Protein AF-A0A9E3UYF8-F1 (afdb_monomer_lite)

Radius of gyration: 23.41 Å; chains: 1; bounding box: 59×54×59 Å

Sequence (350 aa):
MGFTFDDTAKDGVANPLSLMHELIARDPRNAERIFPYIGGEEVNDSPTHAHHRYVINFGEMTEEEARRWPDLMRIVEEKVRPERAKLGGNRDAEIRKERWWLWGRYTPALFDAICGLDRVLVTPQTSNVQGFAFVPSGQVYAHTLLVFPLRSWHAFCCLQSRFHQVWAAFLGPTMKDDLRYTPSDCFETFPFPKGFETNPVLEAAGQAYYDFRAALMIRNNEGLTKTYNRFHDPDERSADILRLRELHAAMDRAVLDAYGWTDLKPTCAFLLDYEEEDDEAESEGGRRRKKPWRYRWPDDFRDEVLARLLELNRQRAKEERLTGAAAGGRPKKSRKSAKAVEDAGQQGLF

pLDDT: mean 87.96, std 18.35, range [22.8, 98.88]

Foldseek 3Di:
DLFKAAPPDPPPLHHHVVLVVVLCVVPVCQVVQKFFEAEQCLQFWFLQSDGRMIGGAPQPDDPVRVCVSVSSVVSLVVRQQVVLVPDDDDPLSVVCNVVRSHDSDHDVVLLVLQPPPQWWWKHFQWDQFQDIDIDGSRGHYDPRIDTDSDDALLVQLQCNAVLLVLQQVVFADDDVLIGRGDCVRRPVLFLAQPPSVPDVQSRVLSCVLRVLSSVVCVVVSGGNNVLQVLLQDPPRDDPSSVVNVVSSLSSNVSRCVSNVVPVQDFDWDWDASDDDPCQPPCPPPNDRDDGRTGRHGDPVSSVVSVVVRVVSSVVVVVVCVVVVVVVPDDDDDDDPDDDDDDDDDDDDDD

Structure (mmCIF, N/CA/C/O backbone):
data_AF-A0A9E3UYF8-F1
#
_entry.id   AF-A0A9E3UYF8-F1
#
loop_
_atom_site.group_PDB
_atom_site.id
_atom_site.type_symbol
_atom_site.label_atom_id
_atom_site.label_alt_id
_atom_site.label_comp_id
_atom_site.label_asym_id
_atom_site.label_entity_id
_atom_site.label_seq_id
_atom_site.pdbx_PDB_ins_code
_atom_site.Cartn_x
_atom_site.Cartn_y
_atom_site.Cartn_z
_atom_site.occupancy
_atom_site.B_iso_or_equiv
_atom_site.auth_seq_id
_atom_site.auth_comp_id
_atom_site.auth_asym_id
_atom_site.auth_atom_id
_atom_site.pdbx_PDB_model_num
ATOM 1 N N . MET A 1 1 ? 6.341 6.433 -19.714 1.00 66.25 1 MET A N 1
ATOM 2 C CA . MET A 1 1 ? 7.776 6.703 -20.027 1.00 66.25 1 MET A CA 1
ATOM 3 C C . MET A 1 1 ? 8.263 5.628 -20.985 1.00 66.25 1 MET A C 1
ATOM 5 O O . MET A 1 1 ? 7.758 4.525 -20.895 1.00 66.25 1 MET A O 1
ATOM 9 N N . GLY A 1 2 ? 9.260 5.886 -21.839 1.00 80.56 2 GLY A N 1
ATOM 10 C CA . GLY A 1 2 ? 9.725 4.909 -22.844 1.00 80.56 2 GLY A CA 1
ATOM 11 C C . GLY A 1 2 ? 10.158 3.523 -22.324 1.00 80.56 2 GLY A C 1
ATOM 12 O O . GLY A 1 2 ? 10.271 2.596 -23.115 1.00 80.56 2 GLY A O 1
ATOM 13 N N . PHE A 1 3 ? 10.351 3.364 -21.009 1.00 91.94 3 PHE A N 1
ATOM 14 C CA . PHE A 1 3 ? 10.624 2.086 -20.338 1.00 91.94 3 PHE A CA 1
ATOM 15 C C . PHE A 1 3 ? 9.418 1.142 -20.216 1.00 91.94 3 PHE A C 1
ATOM 17 O O . PHE A 1 3 ? 9.618 -0.021 -19.877 1.00 91.94 3 PHE A O 1
ATOM 24 N N . THR A 1 4 ? 8.185 1.626 -20.384 1.00 95.31 4 THR A N 1
ATOM 25 C CA . THR A 1 4 ? 6.972 0.878 -20.013 1.00 95.31 4 THR A CA 1
ATOM 26 C C . THR A 1 4 ? 6.373 0.122 -21.197 1.00 95.31 4 THR A C 1
ATOM 28 O O . THR A 1 4 ? 6.365 0.638 -22.318 1.00 95.31 4 THR A O 1
ATOM 31 N N . PHE A 1 5 ? 5.823 -1.062 -20.928 1.00 97.12 5 PHE A N 1
ATOM 32 C CA . PHE A 1 5 ? 4.893 -1.780 -21.795 1.00 97.12 5 PHE A CA 1
ATOM 33 C C . PHE A 1 5 ? 3.501 -1.765 -21.153 1.00 97.12 5 PHE A C 1
ATOM 35 O O . PHE A 1 5 ? 3.356 -2.211 -20.012 1.00 97.12 5 PHE A O 1
ATOM 42 N N . ASP A 1 6 ? 2.515 -1.201 -21.846 1.00 95.38 6 ASP A N 1
ATOM 43 C CA . ASP A 1 6 ? 1.169 -0.945 -21.328 1.00 95.38 6 ASP A CA 1
ATOM 44 C C . ASP A 1 6 ? 0.190 -0.666 -22.483 1.00 95.38 6 ASP A C 1
ATOM 46 O O . ASP A 1 6 ? 0.357 0.314 -23.210 1.00 95.38 6 ASP A O 1
ATOM 50 N N . ASP A 1 7 ? -0.840 -1.503 -22.630 1.00 94.31 7 ASP A N 1
ATOM 51 C CA . ASP A 1 7 ? -1.890 -1.339 -23.650 1.00 94.31 7 ASP A CA 1
ATOM 52 C C . ASP A 1 7 ? -3.003 -0.361 -23.221 1.00 94.31 7 ASP A C 1
ATOM 54 O O . ASP A 1 7 ? -3.856 0.013 -24.027 1.00 94.31 7 ASP A O 1
ATOM 58 N N . THR A 1 8 ? -3.019 0.064 -21.955 1.00 90.06 8 THR A N 1
ATOM 59 C CA . THR A 1 8 ? -4.021 0.993 -21.406 1.00 90.06 8 THR A CA 1
ATOM 60 C C . THR A 1 8 ? -3.583 2.457 -21.492 1.00 90.06 8 THR A C 1
ATOM 62 O O . THR A 1 8 ? -4.413 3.370 -21.395 1.00 90.06 8 THR A O 1
ATOM 65 N N . ALA A 1 9 ? -2.287 2.696 -21.717 1.00 86.94 9 ALA A N 1
ATOM 66 C CA . ALA A 1 9 ? -1.705 4.025 -21.808 1.00 86.94 9 ALA A CA 1
ATOM 67 C C . ALA A 1 9 ? -2.243 4.799 -23.024 1.00 86.94 9 ALA A C 1
ATOM 69 O O . ALA A 1 9 ? -2.123 4.377 -24.173 1.00 86.94 9 ALA A O 1
ATOM 70 N N . LYS A 1 10 ? -2.803 5.988 -22.774 1.00 83.00 10 LYS A N 1
ATOM 71 C CA . LYS A 1 10 ? -3.419 6.844 -23.809 1.00 83.00 10 LYS A CA 1
ATOM 72 C C . LYS A 1 10 ? -2.482 7.911 -24.376 1.00 83.00 10 LYS A C 1
ATOM 74 O O . LYS A 1 10 ? -2.841 8.589 -25.332 1.00 83.00 10 LYS A O 1
ATOM 79 N N . ASP A 1 11 ? -1.308 8.086 -23.776 1.00 81.75 11 ASP A N 1
ATOM 80 C CA . ASP A 1 11 ? -0.342 9.132 -24.131 1.00 81.75 11 ASP A CA 1
ATOM 81 C C . ASP A 1 11 ? 0.548 8.765 -25.334 1.00 81.75 11 ASP A C 1
ATOM 83 O O . ASP A 1 11 ? 1.298 9.607 -25.823 1.00 81.75 11 ASP A O 1
ATOM 87 N N . GLY A 1 12 ? 0.479 7.515 -25.812 1.00 79.00 12 GLY A N 1
ATOM 88 C CA . GLY A 1 12 ? 1.308 7.001 -26.906 1.00 79.00 12 GLY A CA 1
ATOM 89 C C . GLY A 1 12 ? 2.794 6.848 -26.553 1.00 79.00 12 GLY A C 1
ATOM 90 O O . GLY A 1 12 ? 3.607 6.554 -27.429 1.00 79.00 12 GLY A O 1
ATOM 91 N N . VAL A 1 13 ? 3.173 7.044 -25.286 1.00 86.31 13 VAL A N 1
ATOM 92 C CA . VAL A 1 13 ? 4.568 6.965 -24.832 1.00 86.31 13 VAL A CA 1
ATOM 93 C C . VAL A 1 13 ? 4.953 5.520 -24.522 1.00 86.31 13 VAL A C 1
ATOM 95 O O . VAL A 1 13 ? 6.080 5.099 -24.815 1.00 86.31 13 VAL A O 1
ATOM 98 N N . ALA A 1 14 ? 4.037 4.758 -23.920 1.00 92.44 14 ALA A N 1
ATOM 99 C CA . ALA A 1 14 ? 4.261 3.351 -23.613 1.00 92.44 14 ALA A CA 1
ATOM 100 C C . ALA A 1 14 ? 4.371 2.496 -24.886 1.00 92.44 14 ALA A C 1
ATOM 102 O O . ALA A 1 14 ? 3.864 2.828 -25.956 1.00 92.44 14 ALA A O 1
ATOM 103 N N . ASN A 1 15 ? 5.090 1.387 -24.772 1.00 95.44 15 ASN A N 1
ATOM 104 C CA . ASN A 1 15 ? 5.124 0.344 -25.787 1.00 95.44 15 ASN A CA 1
ATOM 105 C C . ASN A 1 15 ? 3.917 -0.591 -25.596 1.00 95.44 15 ASN A C 1
ATOM 107 O O . ASN A 1 15 ? 3.504 -0.788 -24.457 1.00 95.44 15 ASN A O 1
ATOM 111 N N . PRO A 1 16 ? 3.367 -1.211 -26.649 1.00 95.88 16 PRO A N 1
ATOM 112 C CA . PRO A 1 16 ? 2.305 -2.197 -26.471 1.00 95.88 16 PRO A CA 1
ATOM 113 C C . PRO A 1 16 ? 2.850 -3.506 -25.875 1.00 95.88 16 PRO A C 1
ATOM 115 O O . PRO A 1 16 ? 4.017 -3.859 -26.088 1.00 95.88 16 PRO A O 1
ATOM 118 N N . LEU A 1 17 ? 2.006 -4.271 -25.179 1.00 97.25 17 LEU A N 1
ATOM 119 C CA . LEU A 1 17 ? 2.368 -5.591 -24.637 1.00 97.25 17 LEU A CA 1
ATOM 120 C C . LEU A 1 17 ? 2.689 -6.598 -25.751 1.00 97.25 17 LEU A C 1
ATOM 122 O O . LEU A 1 17 ? 3.503 -7.501 -25.563 1.00 97.25 17 LEU A O 1
ATOM 126 N N . SER A 1 18 ? 2.107 -6.428 -26.940 1.00 97.44 18 SER A N 1
ATOM 127 C CA . SER A 1 18 ? 2.438 -7.244 -28.114 1.00 97.44 18 SER A CA 1
ATOM 128 C C . SER A 1 18 ? 3.914 -7.131 -28.508 1.00 97.44 18 SER A C 1
ATOM 130 O O . SER A 1 18 ? 4.545 -8.151 -28.785 1.00 97.44 18 SER A O 1
ATOM 132 N N . LEU A 1 19 ? 4.492 -5.924 -28.446 1.00 97.38 19 LEU A N 1
ATOM 133 C CA . LEU A 1 19 ? 5.920 -5.717 -28.688 1.00 97.38 19 LEU A CA 1
ATOM 134 C C . LEU A 1 19 ? 6.754 -6.423 -27.616 1.00 97.38 19 LEU A C 1
ATOM 136 O O . LEU A 1 19 ? 7.718 -7.099 -27.949 1.00 97.38 19 LEU A O 1
ATOM 140 N N . MET A 1 20 ? 6.369 -6.329 -26.341 1.00 98.06 20 MET A N 1
ATOM 141 C CA . MET A 1 20 ? 7.052 -7.045 -25.256 1.00 98.06 20 MET A CA 1
ATOM 142 C C . MET A 1 20 ? 7.147 -8.552 -25.540 1.00 98.06 20 MET A C 1
ATOM 144 O O . MET A 1 20 ? 8.230 -9.132 -25.452 1.00 98.06 20 MET A O 1
ATOM 148 N N . HIS A 1 21 ? 6.027 -9.176 -25.915 1.00 98.19 21 HIS A N 1
ATOM 149 C CA . HIS A 1 21 ? 5.985 -10.601 -26.242 1.00 98.19 21 HIS A CA 1
ATOM 150 C C . HIS A 1 21 ? 6.846 -10.943 -27.462 1.00 98.19 21 HIS A C 1
ATOM 152 O O . HIS A 1 21 ? 7.552 -11.949 -27.434 1.00 98.19 21 HIS A O 1
ATOM 158 N N . GLU A 1 22 ? 6.843 -10.105 -28.502 1.00 98.31 22 GLU A N 1
ATOM 159 C CA . GLU A 1 22 ? 7.704 -10.288 -29.675 1.00 98.31 22 GLU A CA 1
ATOM 160 C C . GLU A 1 22 ? 9.193 -10.266 -29.295 1.00 98.31 22 GLU A C 1
ATOM 162 O O . GLU A 1 22 ? 9.958 -11.129 -29.726 1.00 98.31 22 GLU A O 1
ATOM 167 N N . LEU A 1 23 ? 9.608 -9.312 -28.456 1.00 98.06 23 LEU A N 1
ATOM 168 C CA . LEU A 1 23 ? 10.999 -9.196 -28.012 1.00 98.06 23 LEU A CA 1
ATOM 169 C C . LEU A 1 23 ? 11.437 -10.404 -27.184 1.00 98.06 23 LEU A C 1
ATOM 171 O O . LEU A 1 23 ? 12.552 -10.890 -27.365 1.00 98.06 23 LEU A O 1
ATOM 175 N N . ILE A 1 24 ? 10.576 -10.903 -26.294 1.00 98.31 24 ILE A N 1
ATOM 176 C CA . ILE A 1 24 ? 10.863 -12.102 -25.492 1.00 98.31 24 ILE A CA 1
ATOM 177 C C . ILE A 1 24 ? 10.910 -13.351 -26.380 1.00 98.31 24 ILE A C 1
ATOM 179 O O . ILE A 1 24 ? 11.779 -14.198 -26.198 1.00 98.31 24 ILE A O 1
ATOM 183 N N . ALA A 1 25 ? 10.014 -13.468 -27.363 1.00 98.19 25 ALA A N 1
ATOM 184 C CA . ALA A 1 25 ? 10.028 -14.583 -28.306 1.00 98.19 25 ALA A CA 1
ATOM 185 C C . ALA A 1 25 ? 11.288 -14.579 -29.189 1.00 98.19 25 ALA A C 1
ATOM 187 O O . ALA A 1 25 ? 11.813 -15.642 -29.519 1.00 98.19 25 ALA A O 1
ATOM 188 N N . ARG A 1 26 ? 11.780 -13.391 -29.559 1.00 97.50 26 ARG A N 1
ATOM 189 C CA . ARG A 1 26 ? 12.996 -13.213 -30.361 1.00 97.50 26 ARG A CA 1
ATOM 190 C C . ARG A 1 26 ? 14.271 -13.527 -29.576 1.00 97.50 26 ARG A C 1
ATOM 192 O O . ARG A 1 26 ? 15.132 -14.235 -30.087 1.00 97.50 26 ARG A O 1
ATOM 199 N N . ASP A 1 27 ? 14.394 -12.999 -28.361 1.00 97.75 27 ASP A N 1
ATOM 200 C CA . ASP A 1 27 ? 15.489 -13.304 -27.436 1.00 97.75 27 ASP A CA 1
ATOM 201 C C . ASP A 1 27 ? 14.920 -13.504 -26.022 1.00 97.75 27 ASP A C 1
ATOM 203 O O . ASP A 1 27 ? 14.611 -12.521 -25.336 1.00 97.75 27 ASP A O 1
ATOM 207 N N . PRO A 1 28 ? 14.810 -14.762 -25.551 1.00 97.81 28 PRO A N 1
ATOM 208 C CA . PRO A 1 28 ? 14.274 -15.070 -24.227 1.00 97.81 28 PRO A CA 1
ATOM 209 C C . PRO A 1 28 ? 14.998 -14.366 -23.075 1.00 97.81 28 PRO A C 1
ATOM 211 O O . PRO A 1 28 ? 14.386 -14.129 -22.033 1.00 97.81 28 PRO A O 1
ATOM 214 N N . ARG A 1 29 ? 16.265 -13.958 -23.250 1.00 97.62 29 ARG A N 1
ATOM 215 C CA . ARG A 1 29 ? 17.013 -13.205 -22.228 1.00 97.62 29 ARG A CA 1
ATOM 216 C C . ARG A 1 29 ? 16.407 -11.835 -21.954 1.00 97.62 29 ARG A C 1
ATOM 218 O O . ARG A 1 29 ? 16.647 -11.280 -20.885 1.00 97.62 29 ARG A O 1
ATOM 225 N N . ASN A 1 30 ? 15.606 -11.278 -22.867 1.00 98.06 30 ASN A N 1
ATOM 226 C CA . ASN A 1 30 ? 14.881 -10.029 -22.625 1.00 98.06 30 ASN A CA 1
ATOM 227 C C . ASN A 1 30 ? 13.961 -10.132 -21.398 1.00 98.06 30 ASN A C 1
ATOM 229 O O . ASN A 1 30 ? 13.816 -9.150 -20.670 1.00 98.06 30 ASN A O 1
ATOM 233 N N . ALA A 1 31 ? 13.418 -11.320 -21.103 1.00 97.69 31 ALA A N 1
ATOM 234 C CA . ALA A 1 31 ? 12.610 -11.548 -19.906 1.00 97.69 31 ALA A CA 1
ATOM 235 C C . ALA A 1 31 ? 13.395 -11.334 -18.596 1.00 97.69 31 ALA A C 1
ATOM 237 O O . ALA A 1 31 ? 12.800 -10.979 -17.587 1.00 97.69 31 ALA A O 1
ATOM 238 N N . GLU A 1 32 ? 14.729 -11.457 -18.601 1.00 97.31 32 GLU A N 1
ATOM 239 C CA . GLU A 1 32 ? 15.570 -11.175 -17.423 1.00 97.31 32 GLU A CA 1
ATOM 240 C C . GLU A 1 32 ? 15.613 -9.682 -17.054 1.00 97.31 32 GLU A C 1
ATOM 242 O O . GLU A 1 32 ? 16.081 -9.321 -15.971 1.00 97.31 32 GLU A O 1
ATOM 247 N N . ARG A 1 33 ? 15.183 -8.800 -17.969 1.00 97.19 33 ARG A N 1
ATOM 248 C CA . ARG A 1 33 ? 15.187 -7.337 -17.798 1.00 97.19 33 ARG A CA 1
ATOM 249 C C . ARG A 1 33 ? 13.815 -6.700 -17.971 1.00 97.19 33 ARG A C 1
ATOM 251 O O . ARG A 1 33 ? 13.713 -5.476 -17.908 1.00 97.19 33 ARG A O 1
ATOM 258 N N . ILE A 1 34 ? 12.777 -7.508 -18.164 1.00 97.75 34 ILE A N 1
ATOM 259 C CA . ILE A 1 34 ? 11.388 -7.065 -18.218 1.00 97.75 34 ILE A CA 1
ATOM 260 C C . ILE A 1 34 ? 10.701 -7.544 -16.946 1.00 97.75 34 ILE A C 1
ATOM 262 O O . ILE A 1 34 ? 10.556 -8.741 -16.720 1.00 97.75 34 ILE A O 1
ATOM 266 N N . PHE A 1 35 ? 10.260 -6.599 -16.125 1.00 96.38 35 PHE A N 1
ATOM 267 C CA . PHE A 1 35 ? 9.644 -6.893 -14.836 1.00 96.38 35 PHE A CA 1
ATOM 268 C C . PHE A 1 35 ? 8.197 -6.416 -14.809 1.00 96.38 35 PHE A C 1
ATOM 270 O O . PHE A 1 35 ? 7.896 -5.376 -15.405 1.00 96.38 35 PHE A O 1
ATOM 277 N N . PRO A 1 36 ? 7.307 -7.116 -14.086 1.00 96.94 36 PRO A N 1
ATOM 278 C CA . PRO A 1 36 ? 6.013 -6.565 -13.721 1.00 96.94 36 PRO A CA 1
ATOM 279 C C . PRO A 1 36 ? 6.145 -5.193 -13.063 1.00 96.94 36 PRO A C 1
ATOM 281 O O . PRO A 1 36 ? 7.040 -4.974 -12.241 1.00 96.94 36 PRO A O 1
ATOM 284 N N . TYR A 1 37 ? 5.244 -4.281 -13.414 1.00 95.94 37 TYR A N 1
ATOM 285 C CA . TYR A 1 37 ? 5.194 -2.932 -12.871 1.00 95.94 37 TYR A CA 1
ATOM 286 C C . TYR A 1 37 ? 3.821 -2.646 -12.283 1.00 95.94 37 TYR A C 1
ATOM 288 O O . TYR A 1 37 ? 2.809 -2.774 -12.970 1.00 95.94 37 TYR A O 1
ATOM 296 N N . ILE A 1 38 ? 3.797 -2.237 -11.018 1.00 96.00 38 ILE A N 1
ATOM 297 C CA . ILE A 1 38 ? 2.559 -2.030 -10.269 1.00 96.00 38 ILE A CA 1
ATOM 298 C C . ILE A 1 38 ? 2.538 -0.651 -9.613 1.00 96.00 38 ILE A C 1
ATOM 300 O O . ILE A 1 38 ? 3.524 -0.203 -9.020 1.00 96.00 38 ILE A O 1
ATOM 304 N N . GLY A 1 39 ? 1.406 0.041 -9.728 1.00 94.88 39 GLY A N 1
ATOM 305 C CA . GLY A 1 39 ? 1.152 1.325 -9.092 1.00 94.88 39 GLY A CA 1
ATOM 306 C C . GLY A 1 39 ? -0.087 1.304 -8.204 1.00 94.88 39 GLY A C 1
ATOM 307 O O . GLY A 1 39 ? -0.689 0.264 -7.945 1.00 94.88 39 GLY A O 1
ATOM 308 N N . GLY A 1 40 ? -0.458 2.485 -7.706 1.00 93.62 40 GLY A N 1
ATOM 309 C CA . GLY A 1 40 ? -1.634 2.630 -6.846 1.00 93.62 40 GLY A CA 1
ATOM 310 C C . GLY A 1 40 ? -2.956 2.320 -7.552 1.00 93.62 40 GLY A C 1
ATOM 311 O O . GLY A 1 40 ? -3.874 1.831 -6.907 1.00 93.62 40 GLY A O 1
ATOM 312 N N . GLU A 1 41 ? -3.033 2.555 -8.864 1.00 91.62 41 GLU A N 1
ATOM 313 C CA . GLU A 1 41 ? -4.215 2.267 -9.687 1.00 91.62 41 GLU A CA 1
ATOM 314 C C . GLU A 1 41 ? -4.565 0.776 -9.656 1.00 91.62 41 GLU A C 1
ATOM 316 O O . GLU A 1 41 ? -5.669 0.412 -9.263 1.00 91.62 41 GLU A O 1
ATOM 321 N N . GLU A 1 42 ? -3.607 -0.109 -9.947 1.00 94.06 42 GLU A N 1
ATOM 322 C CA . GLU A 1 42 ? -3.853 -1.553 -9.901 1.00 94.06 42 GLU A CA 1
ATOM 323 C C . GLU A 1 42 ? -4.212 -2.034 -8.499 1.00 94.06 42 GLU A C 1
ATOM 325 O O . GLU A 1 42 ? -5.118 -2.851 -8.340 1.00 94.06 42 GLU A O 1
ATOM 330 N N . VAL A 1 43 ? -3.538 -1.512 -7.470 1.00 95.62 43 VAL A N 1
ATOM 331 C CA . VAL A 1 43 ? -3.840 -1.865 -6.077 1.00 95.62 43 VAL A CA 1
ATOM 332 C C . VAL A 1 43 ? -5.271 -1.474 -5.706 1.00 95.62 43 VAL A C 1
ATOM 334 O O . VAL A 1 43 ? -5.950 -2.242 -5.024 1.00 95.62 43 VAL A O 1
ATOM 337 N N . ASN A 1 44 ? -5.748 -0.324 -6.177 1.00 94.75 44 ASN A N 1
ATOM 338 C CA . ASN A 1 44 ? -7.056 0.211 -5.822 1.00 94.75 44 ASN A CA 1
ATOM 339 C C . ASN A 1 44 ? -8.212 -0.354 -6.650 1.00 94.75 44 ASN A C 1
ATOM 341 O O . ASN A 1 44 ? -9.306 -0.518 -6.106 1.00 94.75 44 ASN A O 1
ATOM 345 N N . ASP A 1 45 ? -7.984 -0.663 -7.926 1.00 93.44 45 ASP A N 1
ATOM 346 C CA . ASP A 1 45 ? -9.059 -0.992 -8.865 1.00 93.44 45 ASP A CA 1
ATOM 347 C C . ASP A 1 45 ? -9.136 -2.482 -9.210 1.00 93.44 45 ASP A C 1
ATOM 349 O O . ASP A 1 45 ? -10.232 -2.985 -9.476 1.00 93.44 45 ASP A O 1
ATOM 353 N N . SER A 1 46 ? -8.017 -3.214 -9.154 1.00 95.50 46 SER A N 1
ATOM 354 C CA . SER A 1 46 ? -8.013 -4.652 -9.427 1.00 95.50 46 SER A CA 1
ATOM 355 C C . SER A 1 46 ? -8.505 -5.454 -8.213 1.00 95.50 46 SER A C 1
ATOM 357 O O . SER A 1 46 ? -7.944 -5.310 -7.123 1.00 95.50 46 SER A O 1
ATOM 359 N N . PRO A 1 47 ? -9.448 -6.401 -8.388 1.00 96.94 47 PRO A N 1
ATOM 360 C CA . PRO A 1 47 ? -9.899 -7.299 -7.317 1.00 96.94 47 PRO A CA 1
ATOM 361 C C . PRO A 1 47 ? -8.793 -8.175 -6.719 1.00 96.94 47 PRO A C 1
ATOM 363 O O . PRO A 1 47 ? -8.898 -8.644 -5.591 1.00 96.94 47 PRO A O 1
ATOM 366 N N . THR A 1 48 ? -7.737 -8.419 -7.493 1.00 96.81 48 THR A N 1
ATOM 367 C CA . THR A 1 48 ? -6.577 -9.242 -7.118 1.00 96.81 48 THR A CA 1
ATOM 368 C C . THR A 1 48 ? -5.290 -8.433 -6.969 1.00 96.81 48 THR A C 1
ATOM 370 O O . THR A 1 48 ? -4.227 -9.021 -6.794 1.00 96.81 48 THR A O 1
ATOM 373 N N . HIS A 1 49 ? -5.358 -7.101 -7.095 1.00 96.19 49 HIS A N 1
ATOM 374 C CA . HIS A 1 49 ? -4.178 -6.226 -7.173 1.00 96.19 49 HIS A CA 1
ATOM 375 C C . HIS A 1 49 ? -3.191 -6.605 -8.300 1.00 96.19 49 HIS A C 1
ATOM 377 O O . HIS A 1 49 ? -1.991 -6.360 -8.190 1.00 96.19 49 HIS A O 1
ATOM 383 N N . ALA A 1 50 ? -3.671 -7.246 -9.372 1.00 94.62 50 ALA A N 1
ATOM 384 C CA . ALA A 1 50 ? -2.836 -7.689 -10.476 1.00 94.62 50 ALA A CA 1
ATOM 385 C C . ALA A 1 50 ? -2.272 -6.499 -11.259 1.00 94.62 50 ALA A C 1
ATOM 387 O O . ALA A 1 50 ? -2.999 -5.581 -11.642 1.00 94.62 50 ALA A O 1
ATOM 388 N N . HIS A 1 51 ? -0.973 -6.554 -11.540 1.00 95.12 51 HIS A N 1
ATOM 389 C CA . HIS A 1 51 ? -0.355 -5.658 -12.503 1.00 95.12 51 HIS A CA 1
ATOM 390 C C . HIS A 1 51 ? -0.892 -5.944 -13.914 1.00 95.12 51 HIS A C 1
ATOM 392 O O . HIS A 1 51 ? -1.200 -7.083 -14.263 1.00 95.12 51 HIS A O 1
ATOM 398 N N . HIS A 1 52 ? -0.930 -4.919 -14.758 1.00 94.12 52 HIS A N 1
ATOM 399 C CA . HIS A 1 52 ? -1.158 -5.070 -1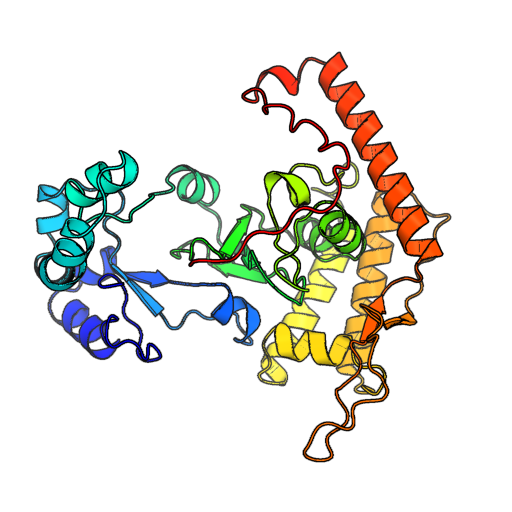6.202 1.00 94.12 52 HIS A CA 1
ATOM 400 C C . HIS A 1 52 ? -0.043 -4.422 -17.036 1.00 94.12 52 HIS A C 1
ATOM 402 O O . HIS A 1 52 ? -0.083 -4.452 -18.263 1.00 94.12 52 HIS A O 1
ATOM 408 N N . ARG A 1 53 ? 0.970 -3.858 -16.368 1.00 95.50 53 ARG A N 1
ATOM 409 C CA . ARG A 1 53 ? 2.083 -3.135 -16.981 1.00 95.50 53 ARG A CA 1
ATOM 410 C C . ARG A 1 53 ? 3.393 -3.844 -16.706 1.00 95.50 53 ARG A C 1
ATOM 412 O O . ARG A 1 53 ? 3.550 -4.524 -15.691 1.00 95.50 53 ARG A O 1
ATOM 419 N N . TYR A 1 54 ? 4.349 -3.628 -17.596 1.00 97.50 54 TYR A N 1
ATOM 420 C CA . TYR A 1 54 ? 5.710 -4.127 -17.457 1.00 97.50 54 TYR A CA 1
ATOM 421 C C . TYR A 1 54 ? 6.713 -3.018 -17.729 1.00 97.50 54 TYR A C 1
ATOM 423 O O . TYR A 1 54 ? 6.400 -2.011 -18.367 1.00 97.50 54 TYR A O 1
ATOM 431 N N . VAL A 1 55 ? 7.938 -3.199 -17.251 1.00 96.94 55 VAL A N 1
ATOM 432 C CA . VAL A 1 55 ? 9.017 -2.232 -17.432 1.00 96.94 55 VAL A CA 1
ATOM 433 C C . VAL A 1 55 ? 10.329 -2.888 -17.806 1.00 96.94 55 VAL A C 1
ATOM 435 O O . VAL A 1 55 ? 10.688 -3.934 -17.271 1.00 96.94 55 VAL A O 1
ATOM 438 N N . ILE A 1 56 ? 11.083 -2.204 -18.662 1.00 97.56 56 ILE A N 1
ATOM 439 C CA . ILE A 1 56 ? 12.510 -2.453 -18.854 1.00 97.56 56 ILE A CA 1
ATOM 440 C C . ILE A 1 56 ? 13.255 -1.928 -17.620 1.00 97.56 56 ILE A C 1
ATOM 442 O O . ILE A 1 56 ? 13.158 -0.742 -17.284 1.00 97.56 56 ILE A O 1
ATOM 446 N N . ASN A 1 57 ? 14.009 -2.794 -16.943 1.00 95.62 57 ASN A N 1
ATOM 447 C CA . ASN A 1 57 ? 14.820 -2.429 -15.786 1.00 95.62 57 ASN A CA 1
ATOM 448 C C . ASN A 1 57 ? 16.212 -3.079 -15.845 1.00 95.62 57 ASN A C 1
ATOM 450 O O . ASN A 1 57 ? 16.375 -4.281 -15.638 1.00 95.62 57 ASN A O 1
ATOM 454 N N . PHE A 1 58 ? 17.231 -2.253 -16.083 1.00 95.56 58 PHE A N 1
ATOM 455 C CA . PHE A 1 58 ? 18.637 -2.668 -16.077 1.00 95.56 58 PHE A CA 1
ATOM 456 C C . PHE A 1 58 ? 19.281 -2.635 -14.677 1.00 95.56 58 PHE A C 1
ATOM 458 O O . PHE A 1 58 ? 20.442 -3.005 -14.532 1.00 95.56 58 PHE A O 1
ATOM 465 N N . GLY A 1 59 ? 18.552 -2.227 -13.631 1.00 92.00 59 GLY A N 1
ATOM 466 C CA . GLY A 1 59 ? 19.079 -2.130 -12.269 1.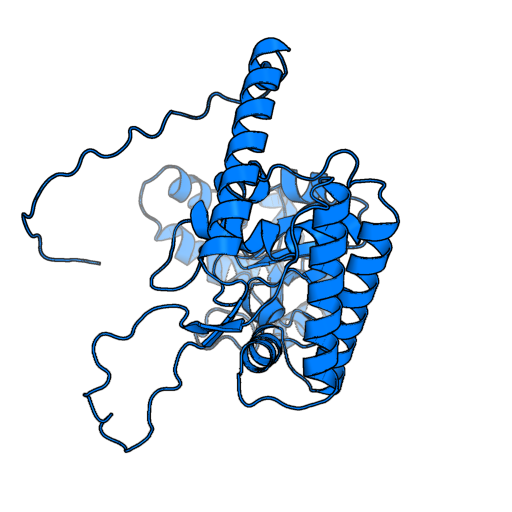00 92.00 59 GLY A CA 1
ATOM 467 C C . GLY A 1 59 ? 20.215 -1.110 -12.170 1.00 92.00 59 GLY A C 1
ATOM 468 O O . GLY A 1 59 ? 20.009 0.072 -12.438 1.00 92.00 59 GLY A O 1
ATOM 469 N N . GLU A 1 60 ? 21.407 -1.577 -11.796 1.00 91.75 60 GLU A N 1
ATOM 470 C CA . GLU A 1 60 ? 22.621 -0.758 -11.633 1.00 91.75 60 GLU A CA 1
ATOM 471 C C . GLU A 1 60 ? 23.667 -0.988 -12.730 1.00 91.75 60 GLU A C 1
ATOM 473 O O . GLU A 1 60 ? 24.803 -0.537 -12.596 1.00 91.75 60 GLU A O 1
ATOM 478 N N . MET A 1 61 ? 23.294 -1.680 -13.810 1.00 95.06 61 MET A N 1
ATOM 479 C CA . MET A 1 61 ? 24.206 -2.006 -14.906 1.00 95.06 61 MET A CA 1
ATOM 480 C C . MET A 1 61 ? 24.863 -0.768 -15.521 1.00 95.06 61 MET A C 1
ATOM 482 O O . MET A 1 61 ? 24.212 0.268 -15.731 1.00 95.06 61 MET A O 1
ATOM 486 N N . THR A 1 62 ? 26.133 -0.911 -15.904 1.00 96.81 62 THR A N 1
ATOM 487 C CA . THR A 1 62 ? 26.783 0.065 -16.786 1.00 96.81 62 THR A CA 1
ATOM 488 C C . THR A 1 62 ? 26.108 0.080 -18.160 1.00 96.81 62 THR A C 1
ATOM 490 O O . THR A 1 62 ? 25.320 -0.811 -18.499 1.00 96.81 62 THR A O 1
ATOM 493 N N . GLU A 1 63 ? 26.389 1.096 -18.979 1.00 97.38 63 GLU A N 1
ATOM 494 C CA . GLU A 1 63 ? 25.821 1.153 -20.330 1.00 97.38 63 GLU A CA 1
ATOM 495 C C . GLU A 1 63 ? 26.279 -0.054 -21.163 1.00 97.38 63 GLU A C 1
ATOM 497 O O . GLU A 1 63 ? 25.482 -0.662 -21.875 1.00 97.38 63 GLU A O 1
ATOM 502 N N . GLU A 1 64 ? 27.549 -0.442 -21.031 1.00 97.94 64 GLU A N 1
ATOM 503 C CA . GLU A 1 64 ? 28.154 -1.581 -21.724 1.00 97.94 64 GLU A CA 1
ATOM 504 C C . GLU A 1 64 ? 27.475 -2.901 -21.343 1.00 97.94 64 GLU A C 1
ATOM 506 O O . GLU A 1 64 ? 27.202 -3.737 -22.208 1.00 97.94 64 GLU A O 1
ATOM 511 N N . GLU A 1 65 ? 27.155 -3.082 -20.061 1.00 98.06 65 GLU A N 1
ATOM 512 C CA . GLU A 1 65 ? 26.416 -4.246 -19.576 1.00 98.06 65 GLU A CA 1
ATOM 513 C C . GLU A 1 65 ? 24.973 -4.249 -20.092 1.00 98.06 65 GLU A C 1
ATOM 515 O O . GLU A 1 65 ? 24.511 -5.270 -20.606 1.00 98.06 65 GLU A O 1
ATOM 520 N N . ALA A 1 66 ? 24.276 -3.110 -20.026 1.00 97.62 66 ALA A N 1
ATOM 521 C CA . ALA A 1 66 ? 22.905 -2.974 -20.518 1.00 97.62 66 ALA A CA 1
ATOM 522 C C . ALA A 1 66 ? 22.809 -3.208 -22.039 1.00 97.62 66 ALA A C 1
ATOM 524 O O . ALA A 1 66 ? 21.846 -3.813 -22.519 1.00 97.62 66 ALA A O 1
ATOM 525 N N . ARG A 1 67 ? 23.843 -2.833 -22.808 1.00 97.69 67 ARG A N 1
ATOM 526 C CA . ARG A 1 67 ? 23.947 -3.086 -24.259 1.00 97.69 67 ARG A CA 1
ATOM 527 C C . ARG A 1 67 ? 23.998 -4.573 -24.629 1.00 97.69 67 ARG A C 1
ATOM 529 O O . ARG A 1 67 ? 23.796 -4.902 -25.797 1.00 97.69 67 ARG A O 1
ATOM 536 N N . ARG A 1 68 ? 24.170 -5.486 -23.663 1.00 97.44 68 ARG A N 1
ATOM 537 C CA . ARG A 1 68 ? 24.006 -6.937 -23.878 1.00 97.44 68 ARG A CA 1
ATOM 538 C C . ARG A 1 68 ? 22.555 -7.355 -24.163 1.00 97.44 68 ARG A C 1
ATOM 540 O O . ARG A 1 68 ? 22.357 -8.473 -24.634 1.00 97.44 68 ARG A O 1
ATOM 547 N N . TRP A 1 69 ? 21.580 -6.469 -23.936 1.00 98.31 69 TRP A N 1
ATOM 548 C CA . TRP A 1 69 ? 20.176 -6.605 -24.347 1.00 98.31 69 TRP A CA 1
ATOM 549 C C . TRP A 1 69 ? 19.851 -5.608 -25.473 1.00 98.31 69 TRP A C 1
ATOM 551 O O . TRP A 1 69 ? 19.202 -4.585 -25.230 1.00 98.31 69 TRP A O 1
ATOM 561 N N . PRO A 1 70 ? 20.309 -5.864 -26.713 1.00 97.81 70 PRO A N 1
ATOM 562 C CA . PRO A 1 70 ? 20.255 -4.881 -27.796 1.00 97.81 70 PRO A CA 1
ATOM 563 C C . PRO A 1 70 ? 18.825 -4.450 -28.148 1.00 97.81 70 PRO A C 1
ATOM 565 O O . PRO A 1 70 ? 18.589 -3.277 -28.430 1.00 97.81 70 PRO A O 1
ATOM 568 N N . ASP A 1 71 ? 17.860 -5.370 -28.079 1.00 97.38 71 ASP A N 1
ATOM 569 C CA . ASP A 1 71 ? 16.452 -5.079 -28.359 1.00 97.38 71 ASP A CA 1
ATOM 570 C C . ASP A 1 71 ? 15.841 -4.081 -27.365 1.00 97.38 71 ASP A C 1
ATOM 572 O O . ASP A 1 71 ? 15.143 -3.151 -27.775 1.00 97.38 71 ASP A O 1
ATOM 576 N N . LEU A 1 72 ? 16.120 -4.256 -26.070 1.00 98.12 72 LEU A N 1
ATOM 577 C CA . LEU A 1 72 ? 15.621 -3.375 -25.012 1.00 98.12 72 LEU A CA 1
ATOM 578 C C . LEU A 1 72 ? 16.357 -2.037 -25.020 1.00 98.12 72 LEU A C 1
ATOM 580 O O . LEU A 1 72 ? 15.733 -0.987 -24.870 1.00 98.12 72 LEU A O 1
ATOM 584 N N . MET A 1 73 ? 17.673 -2.066 -25.242 1.00 97.88 73 MET A N 1
ATOM 585 C CA . MET A 1 73 ? 18.483 -0.855 -25.297 1.00 97.88 73 MET A CA 1
ATOM 586 C C . MET A 1 73 ? 18.055 0.058 -26.448 1.00 97.88 73 MET A C 1
ATOM 588 O O . MET A 1 73 ? 17.958 1.264 -26.243 1.00 97.88 73 MET A O 1
ATOM 592 N N . ARG A 1 74 ? 17.705 -0.501 -27.616 1.00 97.50 74 ARG A N 1
ATOM 593 C CA . ARG A 1 74 ? 17.150 0.269 -28.743 1.00 97.50 74 ARG A CA 1
ATOM 594 C C . ARG A 1 74 ? 15.901 1.056 -28.335 1.00 97.50 74 ARG A C 1
ATOM 596 O O . ARG A 1 74 ? 15.829 2.251 -28.596 1.00 97.50 74 ARG A O 1
ATOM 603 N N . ILE A 1 75 ? 14.950 0.425 -27.639 1.00 97.00 75 ILE A N 1
ATOM 604 C CA . ILE A 1 75 ? 13.717 1.095 -27.180 1.00 97.00 75 ILE A CA 1
ATOM 605 C C . ILE A 1 75 ? 14.038 2.257 -26.243 1.00 97.00 75 ILE A C 1
ATOM 607 O O . ILE A 1 75 ? 13.496 3.355 -26.387 1.00 97.00 75 ILE A O 1
ATOM 611 N N . VAL A 1 76 ? 14.913 2.020 -25.265 1.00 96.69 76 VAL A N 1
ATOM 612 C CA . VAL A 1 76 ? 15.286 3.041 -24.283 1.00 96.69 76 VAL A CA 1
ATOM 613 C C . VAL A 1 76 ? 16.065 4.178 -24.959 1.00 96.69 76 VAL A C 1
ATOM 615 O O . VAL A 1 76 ? 15.839 5.347 -24.653 1.00 96.69 76 VAL A O 1
ATOM 618 N N . GLU A 1 77 ? 16.924 3.877 -25.928 1.00 96.94 77 GLU A N 1
ATOM 619 C CA . GLU A 1 77 ? 17.678 4.880 -26.684 1.00 96.94 77 GLU A CA 1
ATOM 620 C C . GLU A 1 77 ? 16.769 5.747 -27.561 1.00 96.94 77 GLU A C 1
ATOM 622 O O . GLU A 1 77 ? 16.919 6.965 -27.573 1.00 96.94 77 GLU A O 1
ATOM 627 N N . GLU A 1 78 ? 15.783 5.154 -28.231 1.00 96.06 78 GLU A N 1
ATOM 628 C CA . GLU A 1 78 ? 14.842 5.880 -29.090 1.00 96.06 78 GLU A CA 1
ATOM 629 C C . GLU A 1 78 ? 13.838 6.719 -28.288 1.00 96.06 78 GLU A C 1
ATOM 631 O O . GLU A 1 78 ? 13.519 7.843 -28.678 1.00 96.06 78 GLU A O 1
ATOM 636 N N . LYS A 1 79 ? 13.335 6.199 -27.158 1.00 95.12 79 LYS A N 1
ATOM 637 C CA . LYS A 1 79 ? 12.215 6.819 -26.425 1.00 95.12 79 LYS A CA 1
ATOM 638 C C . LYS A 1 79 ? 12.601 7.551 -25.144 1.00 95.12 79 LYS A C 1
ATOM 640 O O . LYS A 1 79 ? 11.880 8.452 -24.724 1.00 95.12 79 LYS A O 1
ATOM 645 N N . VAL A 1 80 ? 13.681 7.159 -24.469 1.00 95.25 80 VAL A N 1
ATOM 646 C CA . VAL A 1 80 ? 14.065 7.734 -23.166 1.00 95.25 80 VAL A CA 1
ATOM 647 C C . VAL A 1 80 ? 15.190 8.746 -23.321 1.00 95.25 80 VAL A C 1
ATOM 649 O O . VAL A 1 80 ? 15.093 9.839 -22.762 1.00 95.25 80 VAL A O 1
ATOM 652 N N . ARG A 1 81 ? 16.242 8.423 -24.080 1.00 95.69 81 ARG A N 1
ATOM 653 C CA . ARG A 1 81 ? 17.413 9.301 -24.246 1.00 95.69 81 ARG A CA 1
ATOM 654 C C . ARG A 1 81 ? 17.049 10.723 -24.711 1.00 95.69 81 ARG A C 1
ATOM 656 O O . ARG A 1 81 ? 17.548 11.663 -24.085 1.00 95.69 81 ARG A O 1
ATOM 663 N N . PRO A 1 82 ? 16.160 10.934 -25.710 1.00 95.25 82 PRO A N 1
ATOM 664 C CA . PRO A 1 82 ? 15.792 12.283 -26.143 1.00 95.25 82 PRO A CA 1
ATOM 665 C C . PRO A 1 82 ? 15.052 13.067 -25.055 1.00 95.25 82 PRO A C 1
ATOM 667 O O . PRO A 1 82 ? 15.320 14.249 -24.854 1.00 95.25 82 PRO A O 1
ATOM 670 N N . GLU A 1 83 ? 14.166 12.409 -24.304 1.00 93.62 83 GLU A N 1
ATOM 671 C CA . GLU A 1 83 ? 13.430 13.037 -23.200 1.00 93.62 83 GLU A CA 1
ATOM 672 C C . GLU A 1 83 ? 14.352 13.400 -22.030 1.00 93.62 83 GLU A C 1
ATOM 674 O O . GLU A 1 83 ? 14.214 14.463 -21.426 1.00 93.62 83 GLU A O 1
ATOM 679 N N . ARG A 1 84 ? 15.352 12.561 -21.734 1.00 93.81 84 ARG A N 1
ATOM 680 C CA . ARG A 1 84 ? 16.382 12.863 -20.729 1.00 93.81 84 ARG A CA 1
ATOM 681 C C . ARG A 1 84 ? 17.234 14.065 -21.125 1.00 93.81 84 ARG A C 1
ATOM 683 O O . ARG A 1 84 ? 17.503 14.909 -20.274 1.00 93.81 84 ARG A O 1
ATOM 690 N N . ALA A 1 85 ? 17.611 14.179 -22.399 1.00 94.81 85 ALA A N 1
ATOM 691 C CA . ALA A 1 85 ? 18.411 15.295 -22.904 1.00 94.81 85 ALA A CA 1
ATOM 692 C C . ALA A 1 85 ? 17.723 16.663 -22.718 1.00 94.81 85 ALA A C 1
ATOM 694 O O . ALA A 1 85 ? 18.405 17.662 -22.501 1.00 94.81 85 ALA A O 1
ATOM 695 N N . LYS A 1 86 ? 16.381 16.698 -22.732 1.00 94.81 86 LYS A N 1
ATOM 696 C CA . LYS A 1 86 ? 15.565 17.909 -22.521 1.00 94.81 86 LYS A CA 1
ATOM 697 C C . LYS A 1 86 ? 15.484 18.368 -21.059 1.00 94.81 86 LYS A C 1
ATOM 699 O O . LYS A 1 86 ? 14.936 19.436 -20.795 1.00 94.81 86 LYS A O 1
ATOM 704 N N . LEU A 1 87 ? 15.971 17.579 -20.095 1.00 92.75 87 LEU A N 1
ATOM 705 C CA . LEU A 1 87 ? 15.901 17.950 -18.679 1.00 92.75 87 LEU A CA 1
ATOM 706 C C . LEU A 1 87 ? 16.718 19.228 -18.392 1.00 92.75 87 LEU A C 1
ATOM 708 O O . LEU A 1 87 ? 17.707 19.521 -19.062 1.00 92.75 87 LEU A O 1
ATOM 712 N N . GLY A 1 88 ? 16.320 19.981 -17.361 1.00 91.75 88 GLY A N 1
ATOM 713 C CA . GLY A 1 88 ? 17.020 21.199 -16.925 1.00 91.75 88 GLY A CA 1
ATOM 714 C C . GLY A 1 88 ? 18.436 20.950 -16.376 1.00 91.75 88 GLY A C 1
ATOM 715 O O . GLY A 1 88 ? 18.962 19.848 -16.465 1.00 91.75 88 GLY A O 1
ATOM 716 N N . GLY A 1 89 ? 19.059 21.977 -15.791 1.00 92.25 89 GLY A N 1
ATOM 717 C CA . GLY A 1 89 ? 20.474 21.951 -15.371 1.00 92.25 89 GLY A CA 1
ATOM 718 C C . GLY A 1 89 ? 20.746 21.614 -13.900 1.00 92.25 89 GLY A C 1
ATOM 719 O O . GLY A 1 89 ? 21.805 21.954 -13.380 1.00 92.25 89 GLY A O 1
ATOM 720 N N . ASN A 1 90 ? 19.786 21.034 -13.171 1.00 92.88 90 ASN A N 1
ATOM 721 C CA . ASN A 1 90 ? 20.038 20.644 -11.780 1.00 92.88 90 ASN A CA 1
ATOM 722 C C . ASN A 1 90 ? 20.815 19.315 -11.713 1.00 92.88 90 ASN A C 1
ATOM 724 O O . ASN A 1 90 ? 20.782 18.513 -12.641 1.00 92.88 90 ASN A O 1
ATOM 728 N N . ARG A 1 91 ? 21.486 19.046 -10.586 1.00 91.69 91 ARG A N 1
ATOM 729 C CA . ARG A 1 91 ? 22.332 17.847 -10.418 1.00 91.69 91 ARG A CA 1
ATOM 730 C C . ARG A 1 91 ? 21.615 16.524 -10.737 1.00 91.69 91 ARG A C 1
ATOM 732 O O . ARG A 1 91 ? 22.220 15.624 -11.303 1.00 91.69 91 ARG A O 1
ATOM 739 N N . ASP A 1 92 ? 20.346 16.395 -10.354 1.00 90.44 92 ASP A N 1
ATOM 740 C CA . ASP A 1 92 ? 19.533 15.187 -10.577 1.00 90.44 92 ASP A CA 1
ATOM 741 C C . ASP A 1 92 ? 19.191 15.010 -12.068 1.00 90.44 92 ASP A C 1
ATOM 743 O O . ASP A 1 92 ? 19.143 13.890 -12.572 1.00 90.44 92 ASP A O 1
ATOM 747 N N . ALA A 1 93 ? 18.997 16.113 -12.793 1.00 92.69 93 ALA A N 1
ATOM 748 C CA . ALA A 1 93 ? 18.812 16.117 -14.236 1.00 92.69 93 ALA A CA 1
ATOM 749 C C . ALA A 1 93 ? 20.097 15.742 -14.986 1.00 92.69 93 ALA A C 1
ATOM 751 O O . ALA A 1 93 ? 20.027 14.896 -15.874 1.00 92.69 93 ALA A O 1
ATOM 752 N N . GLU A 1 94 ? 21.255 16.284 -14.597 1.00 93.94 94 GLU A N 1
ATOM 753 C CA . GLU A 1 94 ? 22.544 15.942 -15.221 1.00 93.94 94 GLU A CA 1
ATOM 754 C C . GLU A 1 94 ? 22.871 14.449 -15.074 1.00 93.94 94 GLU A C 1
ATOM 756 O O . GLU A 1 94 ? 23.132 13.776 -16.069 1.00 93.94 94 GLU A O 1
ATOM 761 N N . ILE A 1 95 ? 22.698 13.873 -13.877 1.00 92.69 95 ILE A N 1
ATOM 762 C CA . ILE A 1 95 ? 22.891 12.426 -13.656 1.00 92.69 95 ILE A CA 1
ATOM 763 C C . ILE A 1 95 ? 21.983 11.592 -14.571 1.00 92.69 95 ILE A C 1
ATOM 765 O O . ILE A 1 95 ? 22.387 10.548 -15.075 1.00 92.69 95 ILE A O 1
ATOM 769 N N . ARG A 1 96 ? 20.742 12.033 -14.794 1.00 93.19 96 ARG A N 1
ATOM 770 C CA . ARG A 1 96 ? 19.778 11.332 -15.654 1.00 93.19 96 ARG A CA 1
ATOM 771 C C . ARG A 1 96 ? 20.042 11.510 -17.146 1.00 93.19 96 ARG A C 1
ATOM 773 O O . ARG A 1 96 ? 19.578 10.673 -17.915 1.00 93.19 96 ARG A O 1
ATOM 780 N N . LYS A 1 97 ? 20.729 12.579 -17.555 1.00 94.88 97 LYS A N 1
ATOM 781 C CA . LYS A 1 97 ? 21.238 12.750 -18.924 1.00 94.88 97 LYS A CA 1
ATOM 782 C C . LYS A 1 97 ? 22.409 11.809 -19.170 1.00 94.88 97 LYS A C 1
ATOM 784 O O . LYS A 1 97 ? 22.415 11.104 -20.172 1.00 94.88 97 LYS A O 1
ATOM 789 N N . GLU A 1 98 ? 23.350 11.766 -18.229 1.00 94.62 98 GLU A N 1
ATOM 790 C CA . GLU A 1 98 ? 24.520 10.886 -18.283 1.00 94.62 98 GLU A CA 1
ATOM 791 C C . GLU A 1 98 ? 24.117 9.408 -18.236 1.00 94.62 98 GLU A C 1
ATOM 793 O O . GLU A 1 98 ? 24.592 8.618 -19.040 1.00 94.62 98 GLU A O 1
ATOM 798 N N . ARG A 1 99 ? 23.196 9.037 -17.337 1.00 95.25 99 ARG A N 1
ATOM 799 C CA . ARG A 1 99 ? 22.712 7.661 -17.125 1.00 95.25 99 ARG A CA 1
ATOM 800 C C . ARG A 1 99 ? 21.314 7.455 -17.696 1.00 95.25 99 ARG A C 1
ATOM 802 O O . ARG A 1 99 ? 20.404 6.982 -17.013 1.00 95.25 99 ARG A O 1
ATOM 809 N N . TRP A 1 100 ? 21.120 7.865 -18.943 1.00 95.50 100 TRP A N 1
ATOM 810 C CA . TRP A 1 100 ? 19.807 7.911 -19.592 1.00 95.50 100 TRP A CA 1
ATOM 811 C C . TRP A 1 100 ? 19.116 6.544 -19.697 1.00 95.50 100 TRP A C 1
ATOM 813 O O . TRP A 1 100 ? 17.884 6.500 -19.706 1.00 95.50 100 TRP A O 1
ATOM 823 N N . TRP A 1 101 ? 19.884 5.448 -19.734 1.00 96.25 101 TRP A N 1
ATOM 824 C CA . TRP A 1 101 ? 19.355 4.084 -19.806 1.00 96.25 101 TRP A CA 1
ATOM 825 C C . TRP A 1 101 ? 18.819 3.566 -18.465 1.00 96.25 101 TRP A C 1
ATOM 827 O O . TRP A 1 101 ? 18.148 2.537 -18.432 1.00 96.25 101 TRP A O 1
ATOM 837 N N . LEU A 1 102 ? 19.083 4.267 -17.357 1.00 94.56 102 LEU A N 1
ATOM 838 C CA . LEU A 1 102 ? 18.659 3.862 -16.021 1.00 94.56 102 LEU A CA 1
ATOM 839 C C . LEU A 1 102 ? 17.390 4.587 -15.556 1.00 94.56 102 LEU A C 1
ATOM 841 O O . LEU A 1 102 ? 17.027 5.696 -15.980 1.00 94.56 102 LEU A O 1
ATOM 845 N N . TRP A 1 103 ? 16.723 3.957 -14.591 1.00 91.06 103 TRP A N 1
ATOM 846 C CA . TRP A 1 103 ? 15.651 4.592 -13.840 1.00 91.06 103 TRP A CA 1
ATOM 847 C C . TRP A 1 103 ? 16.187 5.790 -13.057 1.00 91.06 103 TRP A C 1
ATOM 849 O O . TRP A 1 103 ? 17.268 5.766 -12.477 1.00 91.06 103 TRP A O 1
ATOM 859 N N . GLY A 1 104 ? 15.403 6.870 -13.037 1.00 84.44 104 GLY A N 1
ATOM 860 C CA . GLY A 1 104 ? 15.895 8.176 -12.595 1.00 84.44 104 GLY A CA 1
ATOM 861 C C . GLY A 1 104 ? 16.251 8.264 -11.109 1.00 84.44 104 GLY A C 1
ATOM 862 O O . GLY A 1 104 ? 16.921 9.221 -10.725 1.00 84.44 104 GLY A O 1
ATOM 863 N N . ARG A 1 105 ? 15.768 7.319 -10.295 1.00 80.38 105 ARG A N 1
ATOM 864 C CA . ARG A 1 105 ? 16.164 7.072 -8.903 1.00 80.38 105 ARG A CA 1
ATOM 865 C C . ARG A 1 105 ? 16.029 5.579 -8.630 1.00 80.38 105 ARG A C 1
ATOM 867 O O . ARG A 1 105 ? 14.926 5.099 -8.387 1.00 80.38 105 ARG A O 1
ATOM 874 N N . TYR A 1 106 ? 17.138 4.857 -8.706 1.00 78.50 106 TYR A N 1
ATOM 875 C CA . TYR A 1 106 ? 17.181 3.468 -8.267 1.00 78.50 106 TYR A CA 1
ATOM 876 C C . TYR A 1 106 ? 17.151 3.400 -6.731 1.00 78.50 106 TYR A C 1
ATOM 878 O O . TYR A 1 106 ? 17.706 4.272 -6.058 1.00 78.50 106 TYR A O 1
ATOM 886 N N . THR A 1 107 ? 16.465 2.400 -6.177 1.00 82.88 107 THR A N 1
ATOM 887 C CA . THR A 1 107 ? 16.242 2.236 -4.730 1.00 82.88 107 THR A CA 1
ATOM 888 C C . THR A 1 107 ? 16.769 0.874 -4.254 1.00 82.88 107 THR A C 1
ATOM 890 O O . THR A 1 107 ? 15.982 0.018 -3.862 1.00 82.88 107 THR A O 1
ATOM 893 N N . PRO A 1 108 ? 18.100 0.647 -4.261 1.00 86.75 108 PRO A N 1
ATOM 894 C CA . PRO A 1 108 ? 18.686 -0.654 -3.912 1.00 86.75 108 PRO A CA 1
ATOM 895 C C . PRO A 1 108 ? 18.259 -1.117 -2.517 1.00 86.75 108 PRO A C 1
ATOM 897 O O . PRO A 1 108 ? 17.814 -2.244 -2.352 1.00 86.75 108 PRO A O 1
ATOM 900 N N . ALA A 1 109 ? 18.238 -0.195 -1.548 1.00 91.00 109 ALA A N 1
ATOM 901 C CA . ALA A 1 109 ? 17.820 -0.481 -0.177 1.00 91.00 109 ALA A CA 1
ATOM 902 C C . ALA A 1 109 ? 16.390 -1.047 -0.061 1.00 91.00 109 ALA A C 1
ATOM 904 O O . ALA A 1 109 ? 16.115 -1.794 0.873 1.00 91.00 109 ALA A O 1
ATOM 905 N N . LEU A 1 110 ? 15.477 -0.704 -0.984 1.00 91.81 110 LEU A N 1
ATOM 906 C CA . LEU A 1 110 ? 14.145 -1.314 -1.018 1.00 91.81 110 LEU A CA 1
ATOM 907 C C . LEU A 1 110 ? 14.247 -2.783 -1.433 1.00 91.81 110 LEU A C 1
ATOM 909 O O . LEU A 1 110 ? 13.709 -3.643 -0.743 1.00 91.81 110 LEU A O 1
ATOM 913 N N . PHE A 1 111 ? 14.937 -3.062 -2.541 1.00 90.50 111 PHE A N 1
ATOM 914 C CA . PHE A 1 111 ? 15.099 -4.422 -3.055 1.00 90.50 111 PHE A CA 1
ATOM 915 C C . PHE A 1 111 ? 15.876 -5.315 -2.080 1.00 90.50 111 PHE A C 1
ATOM 917 O O . PHE A 1 111 ? 15.491 -6.465 -1.887 1.00 90.50 111 PHE A O 1
ATOM 924 N N . ASP A 1 112 ? 16.878 -4.769 -1.391 1.00 93.50 112 ASP A N 1
ATOM 925 C CA . ASP A 1 112 ? 17.594 -5.458 -0.314 1.00 93.50 112 ASP A CA 1
ATOM 926 C C . ASP A 1 112 ? 16.658 -5.802 0.854 1.00 93.50 112 ASP A C 1
ATOM 928 O O . ASP A 1 112 ? 16.662 -6.931 1.341 1.00 93.50 112 ASP A O 1
ATOM 932 N N . ALA A 1 113 ? 15.813 -4.855 1.284 1.00 95.31 113 ALA A N 1
ATOM 933 C CA . ALA A 1 113 ? 14.899 -5.044 2.413 1.00 95.31 113 ALA A CA 1
ATOM 934 C C . ALA A 1 113 ? 13.784 -6.068 2.144 1.00 95.31 113 ALA A C 1
ATOM 936 O O . ALA A 1 113 ? 13.260 -6.660 3.087 1.00 95.31 113 ALA A O 1
ATOM 937 N N . ILE A 1 114 ? 13.402 -6.262 0.879 1.00 96.12 114 ILE A N 1
ATOM 938 C CA . ILE A 1 114 ? 12.354 -7.218 0.484 1.00 96.12 114 ILE A CA 1
ATOM 939 C C . ILE A 1 114 ? 12.925 -8.525 -0.082 1.00 96.12 114 ILE A C 1
ATOM 941 O O . ILE A 1 114 ? 12.164 -9.431 -0.425 1.00 96.12 114 ILE A O 1
ATOM 945 N N . CYS A 1 115 ? 14.252 -8.636 -0.181 1.00 94.31 115 CYS A N 1
ATOM 946 C CA . CYS A 1 115 ? 14.925 -9.827 -0.674 1.00 94.31 115 CYS A CA 1
ATOM 947 C C . CYS A 1 115 ? 14.579 -11.042 0.202 1.00 94.31 115 CYS A C 1
ATOM 949 O O . CYS A 1 115 ? 14.666 -10.997 1.428 1.00 94.31 115 CYS A O 1
ATOM 951 N N . GLY A 1 116 ? 14.159 -12.139 -0.432 1.00 95.31 116 GLY A N 1
ATOM 952 C CA . GLY A 1 116 ? 13.746 -13.366 0.256 1.00 95.31 116 GLY A CA 1
ATOM 953 C C . GLY A 1 116 ? 12.323 -13.348 0.828 1.00 95.31 116 GLY A C 1
ATOM 954 O O . GLY A 1 116 ? 11.870 -14.379 1.325 1.00 95.31 116 GLY A O 1
ATOM 955 N N . LEU A 1 117 ? 11.594 -12.230 0.738 1.00 97.06 117 LEU A N 1
ATOM 956 C CA . LEU A 1 117 ? 10.159 -12.208 1.026 1.00 97.06 117 LEU A CA 1
ATOM 957 C C . LEU A 1 117 ? 9.380 -12.755 -0.172 1.00 97.06 117 LEU A C 1
ATOM 959 O O . LEU A 1 117 ? 9.744 -12.515 -1.318 1.00 97.06 117 LEU A O 1
ATOM 963 N N . ASP A 1 118 ? 8.280 -13.452 0.083 1.00 97.25 118 ASP A N 1
ATOM 964 C CA . ASP A 1 118 ? 7.314 -13.894 -0.928 1.00 97.25 118 ASP A CA 1
ATOM 965 C C . ASP A 1 118 ? 6.322 -12.779 -1.291 1.00 97.25 118 ASP A C 1
ATOM 967 O O . ASP A 1 118 ? 5.915 -12.625 -2.445 1.00 97.25 118 ASP A O 1
ATOM 971 N N . ARG A 1 119 ? 5.972 -11.959 -0.298 1.00 97.50 119 ARG A N 1
ATOM 972 C CA . ARG A 1 119 ? 5.039 -10.842 -0.419 1.00 97.50 119 ARG A CA 1
ATOM 973 C C . ARG A 1 119 ? 5.470 -9.653 0.424 1.00 97.50 119 ARG A C 1
ATOM 975 O O . ARG A 1 119 ? 6.150 -9.800 1.438 1.00 97.50 119 ARG A O 1
ATOM 982 N N . VAL A 1 120 ? 5.006 -8.482 0.020 1.00 98.25 120 VAL A N 1
ATOM 983 C CA . VAL A 1 120 ? 5.201 -7.211 0.720 1.00 98.25 120 VAL A CA 1
ATOM 984 C C . VAL A 1 120 ? 3.859 -6.530 0.920 1.00 98.25 120 VAL A C 1
ATOM 986 O O . VAL A 1 120 ? 2.926 -6.755 0.146 1.00 98.25 120 VAL A O 1
ATOM 989 N N . LEU A 1 121 ? 3.758 -5.698 1.952 1.00 98.31 121 LEU A N 1
ATOM 990 C CA . LEU A 1 121 ? 2.580 -4.873 2.173 1.00 98.31 121 LEU A CA 1
ATOM 991 C C . LEU A 1 121 ? 2.742 -3.542 1.438 1.00 98.31 121 LEU A C 1
ATOM 993 O O . LEU A 1 121 ? 3.807 -2.928 1.491 1.00 98.31 121 LEU A O 1
ATOM 997 N N . VAL A 1 122 ? 1.688 -3.081 0.774 1.00 97.88 122 VAL A N 1
ATOM 998 C CA . VAL A 1 122 ? 1.692 -1.837 0.006 1.00 97.88 122 VAL A CA 1
ATOM 999 C C . VAL A 1 122 ? 0.475 -0.971 0.299 1.00 97.88 122 VAL A C 1
ATOM 1001 O O . VAL A 1 122 ? -0.588 -1.468 0.675 1.00 97.88 122 VAL A O 1
ATOM 1004 N N . THR A 1 123 ? 0.631 0.336 0.106 1.00 96.56 123 THR A N 1
ATOM 1005 C CA . THR A 1 123 ? -0.475 1.298 0.082 1.00 96.56 123 THR A CA 1
ATOM 1006 C C . THR A 1 123 ? -0.154 2.424 -0.910 1.00 96.56 123 THR A C 1
ATOM 1008 O O . THR A 1 123 ? 1.007 2.849 -0.991 1.00 96.56 123 THR A O 1
ATOM 1011 N N . PRO A 1 124 ? -1.118 2.910 -1.709 1.00 94.94 124 PRO A N 1
ATOM 1012 C CA . PRO A 1 124 ? -0.909 4.102 -2.522 1.00 94.94 124 PRO A CA 1
ATOM 1013 C C . PRO A 1 124 ? -0.577 5.312 -1.639 1.00 94.94 124 PRO A C 1
ATOM 1015 O O . PRO A 1 124 ? -1.164 5.508 -0.580 1.00 94.94 124 PRO A O 1
ATOM 1018 N N . GLN A 1 125 ? 0.351 6.155 -2.088 1.00 93.00 125 GLN A N 1
ATOM 1019 C CA . GLN A 1 125 ? 0.737 7.378 -1.383 1.00 93.00 125 GLN A CA 1
ATOM 1020 C C . GLN A 1 125 ? -0.432 8.359 -1.272 1.00 93.00 125 GLN A C 1
ATOM 1022 O O . GLN A 1 125 ? -0.524 9.058 -0.273 1.00 93.00 125 GLN A O 1
ATOM 1027 N N . THR A 1 126 ? -1.300 8.430 -2.277 1.00 88.62 126 THR A N 1
ATOM 1028 C CA . THR A 1 126 ? -2.505 9.263 -2.245 1.00 88.62 126 THR A CA 1
ATOM 1029 C C . THR A 1 126 ? -3.697 8.365 -2.510 1.00 88.62 126 THR A C 1
ATOM 1031 O O . THR A 1 126 ? -3.725 7.674 -3.529 1.00 88.62 126 THR A O 1
ATOM 1034 N N . SER A 1 127 ? -4.649 8.344 -1.582 1.00 83.69 127 SER A N 1
ATOM 1035 C CA . SER A 1 127 ? -5.866 7.548 -1.704 1.00 83.69 127 SER A CA 1
ATOM 1036 C C . SER A 1 127 ? -6.968 8.121 -0.818 1.00 83.69 127 SER A C 1
ATOM 1038 O O . SER A 1 127 ? -6.716 8.496 0.326 1.00 83.69 127 SER A O 1
ATOM 1040 N N . ASN A 1 128 ? -8.197 8.117 -1.328 1.00 78.19 128 ASN A N 1
ATOM 1041 C CA . ASN A 1 128 ? -9.405 8.434 -0.563 1.00 78.19 128 ASN A CA 1
ATOM 1042 C C . ASN A 1 128 ? -9.882 7.254 0.307 1.00 78.19 128 ASN A C 1
ATOM 1044 O O . ASN A 1 128 ? -10.796 7.393 1.120 1.00 78.19 128 ASN A O 1
ATOM 1048 N N . VAL A 1 129 ? -9.276 6.079 0.121 1.00 81.50 129 VAL A N 1
ATOM 1049 C CA . VAL A 1 129 ? -9.503 4.873 0.917 1.00 81.50 129 VAL A CA 1
ATOM 1050 C C . VAL A 1 129 ? -8.175 4.425 1.510 1.00 81.50 129 VAL A C 1
ATOM 1052 O O . VAL A 1 129 ? -7.201 4.200 0.789 1.00 81.50 129 VAL A O 1
ATOM 1055 N N . GLN A 1 130 ? -8.104 4.277 2.832 1.00 78.31 130 GLN A N 1
ATOM 1056 C CA . GLN A 1 130 ? -6.893 3.773 3.475 1.00 78.31 130 GLN A CA 1
ATOM 1057 C C . GLN A 1 130 ? -6.878 2.242 3.455 1.00 78.31 130 GLN A C 1
ATOM 1059 O O . GLN A 1 130 ? -7.162 1.567 4.446 1.00 78.31 130 GLN A O 1
ATOM 1064 N N . GLY A 1 131 ? -6.601 1.699 2.271 1.00 91.81 131 GLY A N 1
ATOM 1065 C CA . GLY A 1 131 ? -6.442 0.271 2.037 1.00 91.81 131 GLY A CA 1
ATOM 1066 C C . GLY A 1 131 ? -4.968 -0.122 1.977 1.00 91.81 131 GLY A C 1
ATOM 1067 O O . GLY A 1 131 ? -4.189 0.443 1.206 1.00 91.81 131 GLY A O 1
ATOM 1068 N N . PHE A 1 132 ? -4.592 -1.120 2.774 1.00 97.50 132 PHE A N 1
ATOM 1069 C CA . PHE A 1 132 ? -3.320 -1.828 2.639 1.00 97.50 132 PHE A CA 1
ATOM 1070 C C . PHE A 1 132 ? -3.544 -3.164 1.933 1.00 97.50 132 PHE A C 1
ATOM 1072 O O . PHE A 1 132 ? -4.533 -3.840 2.213 1.00 97.50 132 PHE A O 1
ATOM 1079 N N . ALA A 1 133 ? -2.634 -3.574 1.055 1.00 97.69 133 ALA A N 1
ATOM 1080 C CA . ALA A 1 133 ? -2.726 -4.830 0.308 1.00 97.69 133 ALA A CA 1
ATOM 1081 C C . ALA A 1 133 ? -1.395 -5.587 0.328 1.00 97.69 133 ALA A C 1
ATOM 1083 O O . ALA A 1 133 ? -0.339 -4.965 0.392 1.00 97.69 133 ALA A O 1
ATOM 1084 N N . PHE A 1 134 ? -1.435 -6.917 0.253 1.00 98.38 134 PHE A N 1
ATOM 1085 C CA . PHE A 1 134 ? -0.245 -7.722 -0.014 1.00 98.38 134 PHE A CA 1
ATOM 1086 C C . PHE A 1 134 ? -0.092 -7.957 -1.514 1.00 98.38 134 PHE A C 1
ATOM 1088 O O . PHE A 1 134 ? -1.053 -8.327 -2.187 1.00 98.38 134 PHE A O 1
ATOM 1095 N N . VAL A 1 135 ? 1.131 -7.798 -2.019 1.00 97.94 135 VAL A N 1
ATOM 1096 C CA . VAL A 1 135 ? 1.502 -8.093 -3.411 1.00 97.94 135 VAL A CA 1
ATOM 1097 C C . VAL A 1 135 ? 2.811 -8.893 -3.457 1.00 97.94 135 VAL A C 1
ATOM 1099 O O . VAL A 1 135 ? 3.600 -8.804 -2.510 1.00 97.94 135 VAL A O 1
ATOM 1102 N N . PRO A 1 136 ? 3.075 -9.675 -4.523 1.00 97.12 136 PRO A N 1
ATOM 1103 C CA . PRO A 1 136 ? 4.354 -10.367 -4.697 1.00 97.12 136 PRO A CA 1
ATOM 1104 C C . PRO A 1 136 ? 5.552 -9.410 -4.645 1.00 97.12 136 PRO A C 1
ATOM 1106 O O . PRO A 1 136 ? 5.490 -8.325 -5.225 1.00 97.12 136 PRO A O 1
ATOM 1109 N N . SER A 1 137 ? 6.643 -9.827 -3.996 1.00 95.69 137 SER A N 1
ATOM 1110 C CA . SER A 1 137 ? 7.834 -8.994 -3.741 1.00 95.69 137 SER A CA 1
ATOM 1111 C C . SER A 1 137 ? 8.704 -8.716 -4.982 1.00 95.69 137 SER A C 1
ATOM 1113 O O . SER A 1 137 ? 9.391 -7.696 -5.034 1.00 95.69 137 SER A O 1
ATOM 1115 N N . GLY A 1 138 ? 8.663 -9.591 -5.993 1.00 92.12 138 GLY A N 1
ATOM 1116 C CA . GLY A 1 138 ? 9.544 -9.575 -7.174 1.00 92.12 138 GLY A CA 1
ATOM 1117 C C . GLY A 1 138 ? 9.159 -8.594 -8.289 1.00 92.12 138 GLY A C 1
ATOM 1118 O O . GLY A 1 138 ? 9.475 -8.838 -9.452 1.00 92.12 138 GLY A O 1
ATOM 1119 N N . GLN A 1 139 ? 8.437 -7.524 -7.964 1.00 94.38 139 GLN A N 1
ATOM 1120 C CA . GLN A 1 139 ? 7.917 -6.550 -8.928 1.00 94.38 139 GLN A CA 1
ATOM 1121 C C . GLN A 1 139 ? 8.667 -5.217 -8.837 1.00 94.38 139 GLN A C 1
ATOM 1123 O O . GLN A 1 139 ? 9.351 -4.931 -7.854 1.00 94.38 139 GLN A O 1
ATOM 1128 N N . VAL A 1 140 ? 8.511 -4.367 -9.854 1.00 94.62 140 VAL A N 1
ATOM 1129 C CA . VAL A 1 140 ? 8.924 -2.961 -9.790 1.00 94.62 140 VAL A CA 1
ATOM 1130 C C . VAL A 1 140 ? 7.727 -2.114 -9.367 1.00 94.62 140 VAL A C 1
ATOM 1132 O O . VAL A 1 140 ? 6.657 -2.172 -9.971 1.00 94.62 140 VAL A O 1
ATOM 1135 N N . TYR A 1 141 ? 7.914 -1.296 -8.337 1.00 95.00 141 TYR A N 1
ATOM 1136 C CA . TYR A 1 141 ? 6.852 -0.477 -7.757 1.00 95.00 141 TYR A CA 1
ATOM 1137 C C . TYR A 1 141 ? 6.918 0.952 -8.288 1.00 95.00 141 TYR A C 1
ATOM 1139 O O . TYR A 1 141 ? 7.994 1.554 -8.378 1.00 95.00 141 TYR A O 1
ATOM 1147 N N . ALA A 1 142 ? 5.763 1.523 -8.616 1.00 93.19 142 ALA A N 1
ATOM 1148 C CA . ALA A 1 142 ? 5.664 2.942 -8.912 1.00 93.19 142 ALA A CA 1
ATOM 1149 C C . ALA A 1 142 ? 6.091 3.775 -7.696 1.00 93.19 142 ALA A C 1
ATOM 1151 O O . ALA A 1 142 ? 5.814 3.419 -6.557 1.00 93.19 142 ALA A O 1
ATOM 1152 N N . HIS A 1 143 ? 6.697 4.941 -7.924 1.00 90.19 143 HIS A N 1
ATOM 1153 C CA . HIS A 1 143 ? 7.142 5.822 -6.832 1.00 90.19 143 HIS A CA 1
ATOM 1154 C C . HIS A 1 143 ? 6.008 6.308 -5.905 1.00 90.19 143 HIS A C 1
ATOM 1156 O O . HIS A 1 143 ? 6.270 6.733 -4.783 1.00 90.19 143 HIS A O 1
ATOM 1162 N N . THR A 1 144 ? 4.760 6.276 -6.383 1.00 92.38 144 THR A N 1
ATOM 1163 C CA . THR A 1 144 ? 3.550 6.596 -5.615 1.00 92.38 144 THR A CA 1
ATOM 1164 C C . THR A 1 144 ? 2.956 5.386 -4.900 1.00 92.38 144 THR A C 1
ATOM 1166 O O . THR A 1 144 ? 1.929 5.532 -4.250 1.00 92.38 144 THR A O 1
ATOM 1169 N N . LEU A 1 145 ? 3.558 4.202 -5.002 1.00 95.25 145 LEU A N 1
ATOM 1170 C CA . LEU A 1 145 ? 3.152 3.014 -4.266 1.00 95.25 145 LEU A CA 1
ATOM 1171 C C . LEU A 1 145 ? 4.165 2.762 -3.149 1.00 95.25 145 LEU A C 1
ATOM 1173 O O . LEU A 1 145 ? 5.322 2.430 -3.398 1.00 95.25 145 LEU A O 1
ATOM 1177 N N . LEU A 1 146 ? 3.738 2.968 -1.908 1.00 96.06 146 LEU A N 1
ATOM 1178 C CA . LEU A 1 146 ? 4.597 2.797 -0.744 1.00 96.06 146 LEU A CA 1
ATOM 1179 C C . LEU A 1 146 ? 4.695 1.314 -0.409 1.00 96.06 146 LEU A C 1
ATOM 1181 O O . LEU A 1 146 ? 3.671 0.636 -0.333 1.00 96.06 146 LEU A O 1
ATOM 1185 N N . VAL A 1 147 ? 5.917 0.835 -0.189 1.00 97.00 147 VAL A N 1
ATOM 1186 C CA . VAL A 1 147 ? 6.214 -0.571 0.092 1.00 97.00 147 VAL A CA 1
ATOM 1187 C C . VAL A 1 147 ? 6.752 -0.703 1.508 1.00 97.00 147 VAL A C 1
ATOM 1189 O O . VAL A 1 147 ? 7.699 -0.014 1.888 1.00 97.00 147 VAL A O 1
ATOM 1192 N N . PHE A 1 148 ? 6.164 -1.614 2.274 1.00 97.00 148 PHE A N 1
ATOM 1193 C CA . PHE A 1 148 ? 6.620 -1.997 3.600 1.00 97.00 148 PHE A CA 1
ATOM 1194 C C . PHE A 1 148 ? 7.161 -3.431 3.531 1.00 97.00 148 PHE A C 1
ATOM 1196 O O . PHE A 1 148 ? 6.446 -4.315 3.046 1.00 97.00 148 PHE A O 1
ATOM 1203 N N . PRO A 1 149 ? 8.375 -3.707 4.046 1.00 96.81 149 PRO A N 1
ATOM 1204 C CA . PRO A 1 149 ? 8.948 -5.055 4.119 1.00 96.81 149 PRO A CA 1
ATOM 1205 C C . PRO A 1 149 ? 8.286 -5.874 5.247 1.00 96.81 149 PRO A C 1
ATOM 1207 O O . PRO A 1 149 ? 8.936 -6.420 6.133 1.00 96.81 149 PRO A O 1
ATOM 1210 N N . LEU A 1 150 ? 6.955 -5.906 5.244 1.00 96.94 150 LEU A N 1
ATOM 1211 C CA . LEU A 1 150 ? 6.094 -6.587 6.197 1.00 96.94 150 LEU A CA 1
ATOM 1212 C C . LEU A 1 150 ? 5.309 -7.658 5.444 1.00 96.94 150 LEU A C 1
ATOM 1214 O O . LEU A 1 150 ? 4.762 -7.391 4.375 1.00 96.94 150 LEU A O 1
ATOM 1218 N N . ARG A 1 151 ? 5.232 -8.859 6.022 1.00 96.62 151 ARG A N 1
ATOM 1219 C CA . ARG A 1 151 ? 4.545 -10.017 5.419 1.00 96.62 151 ARG A CA 1
ATOM 1220 C C . ARG A 1 151 ? 3.459 -10.633 6.297 1.00 96.62 151 ARG A C 1
ATOM 1222 O O . ARG A 1 151 ? 2.783 -11.559 5.856 1.00 96.62 151 ARG A O 1
ATOM 1229 N N . SER A 1 152 ? 3.334 -10.187 7.541 1.00 97.44 152 SER A N 1
ATOM 1230 C CA . SER A 1 152 ? 2.512 -10.830 8.564 1.00 97.44 152 SER A CA 1
ATOM 1231 C C . SER A 1 152 ? 1.167 -10.146 8.766 1.00 97.44 152 SER A C 1
ATOM 1233 O O . SER A 1 152 ? 1.006 -8.945 8.514 1.00 97.44 152 SER A O 1
ATOM 1235 N N . TRP A 1 153 ? 0.193 -10.916 9.247 1.00 98.56 153 TRP A N 1
ATOM 1236 C CA . TRP A 1 153 ? -1.162 -10.419 9.438 1.00 98.56 153 TRP A CA 1
ATOM 1237 C C . TRP A 1 153 ? -1.278 -9.491 10.644 1.00 98.56 153 TRP A C 1
ATOM 1239 O O . TRP A 1 153 ? -2.062 -8.553 10.586 1.00 98.56 153 TRP A O 1
ATOM 1249 N N . HIS A 1 154 ? -0.470 -9.665 11.690 1.00 98.38 154 HIS A N 1
ATOM 1250 C CA . HIS A 1 154 ? -0.458 -8.786 12.860 1.00 98.38 154 HIS A CA 1
ATOM 1251 C C . HIS A 1 154 ? -0.033 -7.351 12.503 1.00 98.38 154 HIS A C 1
ATOM 1253 O O . HIS A 1 154 ? -0.587 -6.388 13.030 1.00 98.38 154 HIS A O 1
ATOM 1259 N N . ALA A 1 155 ? 0.912 -7.183 11.569 1.00 97.94 155 ALA A N 1
ATOM 1260 C CA . ALA A 1 155 ? 1.348 -5.865 11.119 1.00 97.94 155 ALA A CA 1
ATOM 1261 C C . ALA A 1 155 ? 0.271 -5.211 10.245 1.00 97.94 155 ALA A C 1
ATOM 1263 O O . ALA A 1 155 ? -0.073 -4.047 10.449 1.00 97.94 155 ALA A O 1
ATOM 1264 N N . PHE A 1 156 ? -0.3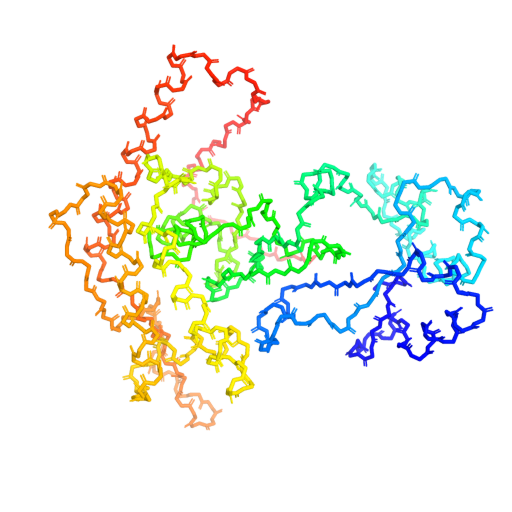17 -5.988 9.329 1.00 98.62 156 PHE A N 1
ATOM 1265 C CA . PHE A 1 156 ? -1.482 -5.559 8.559 1.00 98.62 156 PHE A CA 1
ATOM 1266 C C . PHE A 1 156 ? -2.661 -5.170 9.466 1.00 98.62 156 PHE A C 1
ATOM 1268 O O . PHE A 1 156 ? -3.261 -4.127 9.249 1.00 98.62 156 PHE A O 1
ATOM 1275 N N . CYS A 1 157 ? -2.951 -5.954 10.505 1.00 98.62 157 CYS A N 1
ATOM 1276 C CA . CYS A 1 157 ? -4.013 -5.715 11.483 1.00 98.62 157 CYS A CA 1
ATOM 1277 C C . CYS A 1 157 ? -3.876 -4.330 12.125 1.00 98.62 157 CYS A C 1
ATOM 1279 O O . CYS A 1 157 ? -4.814 -3.536 12.101 1.00 98.62 157 CYS A O 1
ATOM 1281 N N . CYS A 1 158 ? -2.678 -3.994 12.616 1.00 98.50 158 CYS A N 1
ATOM 1282 C CA . CYS A 1 158 ? -2.404 -2.669 13.165 1.00 98.50 158 CYS A CA 1
ATOM 1283 C C . CYS A 1 158 ? -2.589 -1.561 12.119 1.00 98.50 158 CYS A C 1
ATOM 1285 O O . CYS A 1 158 ? -3.285 -0.586 12.392 1.00 98.50 158 CYS A O 1
ATOM 1287 N N . LEU A 1 159 ? -2.012 -1.717 10.924 1.00 97.94 159 LEU A N 1
ATOM 1288 C CA . LEU A 1 159 ? -2.018 -0.683 9.881 1.00 97.94 159 LEU A CA 1
ATOM 1289 C C . LEU A 1 159 ? -3.387 -0.463 9.227 1.00 97.94 159 LEU A C 1
ATOM 1291 O O . LEU A 1 159 ? -3.715 0.655 8.846 1.00 97.94 159 LEU A O 1
ATOM 1295 N N . GLN A 1 160 ? -4.193 -1.512 9.090 1.00 98.19 160 GLN A N 1
ATOM 1296 C CA . GLN A 1 160 ? -5.530 -1.432 8.506 1.00 98.19 160 GLN A CA 1
ATOM 1297 C C . GLN A 1 160 ? -6.585 -0.970 9.522 1.00 98.19 160 GLN A C 1
ATOM 1299 O O . GL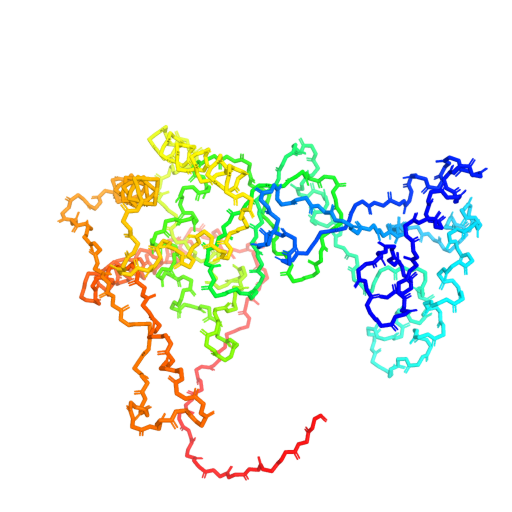N A 1 160 ? -7.670 -0.555 9.116 1.00 98.19 160 GLN A O 1
ATOM 1304 N N . SER A 1 161 ? -6.290 -1.046 10.824 1.00 97.62 161 SER A N 1
ATOM 1305 C CA . SER A 1 161 ? -7.200 -0.613 11.886 1.00 97.62 161 SER A CA 1
ATOM 1306 C C . SER A 1 161 ? -7.483 0.888 11.865 1.00 97.62 161 SER A C 1
ATOM 1308 O O . SER A 1 161 ? -6.691 1.703 11.381 1.00 97.62 161 SER A O 1
ATOM 1310 N N . ARG A 1 162 ? -8.594 1.277 12.498 1.00 96.44 162 ARG A N 1
ATOM 1311 C CA . ARG A 1 162 ? -8.950 2.690 12.669 1.00 96.44 162 ARG A CA 1
ATOM 1312 C C . ARG A 1 162 ? -7.953 3.458 13.539 1.00 96.44 162 ARG A C 1
ATOM 1314 O O . ARG A 1 162 ? -7.858 4.668 13.389 1.00 96.44 162 ARG A O 1
ATOM 1321 N N . PHE A 1 163 ? -7.168 2.790 14.389 1.00 97.31 163 PHE A N 1
ATOM 1322 C CA . PHE A 1 163 ? -6.096 3.440 15.161 1.00 97.31 163 PHE A CA 1
ATOM 1323 C C . PHE A 1 163 ? -5.066 4.079 14.241 1.00 97.31 163 PHE A C 1
ATOM 1325 O O . PHE A 1 163 ? -4.744 5.259 14.379 1.00 97.31 163 PHE A O 1
ATOM 1332 N N . HIS A 1 164 ? -4.585 3.297 13.276 1.00 97.19 164 HIS A N 1
ATOM 1333 C CA . HIS A 1 164 ? -3.628 3.789 12.300 1.00 97.19 164 HIS A CA 1
ATOM 1334 C C . HIS A 1 164 ? -4.268 4.787 11.341 1.00 97.19 164 HIS A C 1
ATOM 1336 O O . HIS A 1 164 ? -3.625 5.763 10.965 1.00 97.19 164 HIS A O 1
ATOM 1342 N N . GLN A 1 165 ? -5.551 4.605 11.008 1.00 94.44 165 GLN A N 1
ATOM 1343 C CA . GLN A 1 165 ? -6.281 5.580 10.200 1.00 94.44 165 GLN A CA 1
ATOM 1344 C C . GLN A 1 165 ? -6.351 6.956 10.861 1.00 94.44 165 GLN A C 1
ATOM 1346 O O . GLN A 1 165 ? -6.025 7.959 10.233 1.00 94.44 165 GLN A O 1
ATOM 1351 N N . VAL A 1 166 ? -6.736 7.008 12.135 1.00 94.56 166 VAL A N 1
ATOM 1352 C CA . VAL A 1 166 ? -6.817 8.253 12.907 1.00 94.56 166 VAL A CA 1
ATOM 1353 C C . VAL A 1 166 ? -5.441 8.899 13.052 1.00 94.56 166 VAL A C 1
ATOM 1355 O O . VAL A 1 166 ? -5.304 10.106 12.866 1.00 94.56 166 VAL A O 1
ATOM 1358 N N . TRP A 1 167 ? -4.409 8.098 13.321 1.00 96.00 167 TRP A N 1
ATOM 1359 C CA . TRP A 1 167 ? -3.032 8.579 13.405 1.00 96.00 167 TRP A CA 1
ATOM 1360 C C . TRP A 1 167 ? -2.536 9.180 12.085 1.00 96.00 167 TRP A C 1
ATOM 1362 O O . TRP A 1 167 ? -2.031 10.304 12.052 1.00 96.00 167 TRP A O 1
ATOM 1372 N N . ALA A 1 168 ? -2.704 8.442 10.988 1.00 93.88 168 ALA A N 1
ATOM 1373 C CA . ALA A 1 168 ? -2.263 8.859 9.667 1.00 93.88 168 ALA A CA 1
ATOM 1374 C C . ALA A 1 168 ? -3.045 10.080 9.169 1.00 93.88 168 ALA A C 1
ATOM 1376 O O . ALA A 1 168 ? -2.437 10.974 8.594 1.00 93.88 168 ALA A O 1
ATOM 1377 N N . ALA A 1 169 ? -4.353 10.159 9.430 1.00 90.25 169 ALA A N 1
ATOM 1378 C CA . ALA A 1 169 ? -5.163 11.328 9.093 1.00 90.25 169 ALA A CA 1
ATOM 1379 C C . ALA A 1 169 ? -4.731 12.589 9.862 1.00 90.25 169 ALA A C 1
ATOM 1381 O O . ALA A 1 169 ? -4.800 13.685 9.318 1.00 90.25 169 ALA A O 1
ATOM 1382 N N . PHE A 1 170 ? -4.263 12.444 11.107 1.00 90.50 170 PHE A N 1
ATOM 1383 C CA . PHE A 1 170 ? -3.803 13.575 11.915 1.00 90.50 170 PHE A CA 1
ATOM 1384 C C . PHE A 1 170 ? -2.404 14.079 11.522 1.00 90.50 170 PHE A C 1
ATOM 1386 O O . PHE A 1 170 ? -2.161 15.284 11.519 1.00 90.50 170 PHE A O 1
ATOM 1393 N N . LEU A 1 171 ? -1.465 13.174 11.220 1.00 87.12 171 LEU A N 1
ATOM 1394 C CA . LEU A 1 171 ? -0.070 13.539 10.926 1.00 87.12 171 LEU A CA 1
ATOM 1395 C C . LEU A 1 171 ? 0.244 13.682 9.437 1.00 87.12 171 LEU A C 1
ATOM 1397 O O . LEU A 1 171 ? 1.213 14.355 9.074 1.00 87.12 171 LEU A O 1
ATOM 1401 N N . GLY A 1 172 ? -0.522 13.017 8.579 1.00 79.94 172 GLY A N 1
ATOM 1402 C CA . GLY A 1 172 ? -0.302 13.027 7.146 1.00 79.94 172 GLY A CA 1
ATOM 1403 C C . GLY A 1 172 ? -0.734 14.354 6.518 1.00 79.94 172 GLY A C 1
ATOM 1404 O O . GLY A 1 172 ? -1.761 14.917 6.895 1.00 79.94 172 GLY A O 1
ATOM 1405 N N . PRO A 1 173 ? 0.020 14.882 5.540 1.00 76.94 173 PRO A N 1
ATOM 1406 C CA . PRO A 1 173 ? -0.462 15.990 4.728 1.00 76.94 173 PRO A CA 1
ATOM 1407 C C . PRO A 1 173 ? -1.663 15.556 3.877 1.00 76.94 173 PRO A C 1
ATOM 1409 O O . PRO A 1 173 ? -1.792 14.388 3.511 1.00 76.94 173 PRO A O 1
ATOM 1412 N N . THR A 1 174 ? -2.497 16.510 3.476 1.00 75.25 174 THR A N 1
ATOM 1413 C CA . THR A 1 174 ? -3.569 16.279 2.502 1.00 75.25 174 THR A CA 1
ATOM 1414 C C . THR A 1 174 ? -3.158 16.754 1.106 1.00 75.25 174 THR A C 1
ATOM 1416 O O . THR A 1 174 ? -2.303 17.630 0.935 1.00 75.25 174 THR A O 1
ATOM 1419 N N . MET A 1 175 ? -3.738 16.146 0.075 1.00 64.06 175 MET A N 1
ATOM 1420 C CA . MET A 1 175 ? -3.707 16.627 -1.302 1.00 64.06 175 MET A CA 1
ATOM 1421 C C . MET A 1 175 ? -5.154 16.856 -1.734 1.00 64.06 175 MET A C 1
ATOM 1423 O O . MET A 1 175 ? -5.848 15.904 -2.078 1.00 64.06 175 MET A O 1
ATOM 1427 N N . LYS A 1 176 ? -5.596 18.121 -1.718 1.00 75.69 176 LYS A N 1
ATOM 1428 C CA . LYS A 1 176 ? -7.029 18.468 -1.704 1.00 75.69 176 LYS A CA 1
ATOM 1429 C C . LYS A 1 176 ? -7.689 17.798 -0.489 1.00 75.69 176 LYS A C 1
ATOM 1431 O O . LYS A 1 176 ? -7.213 18.021 0.621 1.00 75.69 176 LYS A O 1
ATOM 1436 N N . ASP A 1 177 ? -8.681 16.945 -0.716 1.00 70.81 177 ASP A N 1
ATOM 1437 C CA . ASP A 1 177 ? -9.427 16.241 0.330 1.00 70.81 177 ASP A CA 1
ATOM 1438 C C . ASP A 1 177 ? -8.837 14.855 0.653 1.00 70.81 177 ASP A C 1
ATOM 1440 O O . ASP A 1 177 ? -9.233 14.223 1.629 1.00 70.81 177 ASP A O 1
ATOM 1444 N N . ASP A 1 178 ? -7.864 14.374 -0.134 1.00 73.00 178 ASP A N 1
ATOM 1445 C CA . ASP A 1 178 ? -7.301 13.033 0.032 1.00 73.00 178 ASP A CA 1
ATOM 1446 C C . ASP A 1 178 ? -6.090 13.027 0.966 1.00 73.00 178 ASP A C 1
ATOM 1448 O O . ASP A 1 178 ? -5.189 13.871 0.869 1.00 73.00 178 ASP A O 1
ATOM 1452 N N . LEU A 1 179 ? -6.008 12.007 1.823 1.00 78.81 179 LEU A N 1
ATOM 1453 C CA . LEU A 1 179 ? -4.817 11.757 2.626 1.00 78.81 179 LEU A CA 1
ATOM 1454 C C . LEU A 1 179 ? -3.638 11.430 1.706 1.00 78.81 179 LEU A C 1
ATOM 1456 O O . LEU A 1 179 ? -3.687 10.502 0.891 1.00 78.81 179 LEU A O 1
ATOM 1460 N N . ARG A 1 180 ? -2.533 12.153 1.893 1.00 87.31 180 ARG A N 1
ATOM 1461 C CA . ARG A 1 180 ? -1.244 11.806 1.312 1.00 87.31 180 ARG A CA 1
ATOM 1462 C C . ARG A 1 180 ? -0.378 11.131 2.371 1.00 87.31 180 ARG A C 1
ATOM 1464 O O . ARG A 1 180 ? 0.278 11.786 3.176 1.00 87.31 180 ARG A O 1
ATOM 1471 N N . TYR A 1 181 ? -0.333 9.807 2.333 1.00 90.19 181 TYR A N 1
ATOM 1472 C CA . TYR A 1 181 ? 0.448 8.992 3.249 1.00 90.19 181 TYR A CA 1
ATOM 1473 C C . TYR A 1 181 ? 1.954 9.247 3.082 1.00 90.19 181 TYR A C 1
ATOM 1475 O O . TYR A 1 181 ? 2.547 9.012 2.024 1.00 90.19 181 TYR A O 1
ATOM 1483 N N . THR A 1 182 ? 2.608 9.688 4.154 1.00 90.81 182 THR A N 1
ATOM 1484 C CA . THR A 1 182 ? 4.066 9.842 4.224 1.00 90.81 182 THR A CA 1
ATOM 1485 C C . THR A 1 182 ? 4.624 8.851 5.246 1.00 90.81 182 THR A C 1
ATOM 1487 O O . THR A 1 182 ? 4.324 8.970 6.432 1.00 90.81 182 THR A O 1
ATOM 1490 N N . PRO A 1 183 ? 5.452 7.858 4.853 1.00 91.81 183 PRO A N 1
ATOM 1491 C CA . PRO A 1 183 ? 5.972 6.868 5.801 1.00 91.81 183 PRO A CA 1
ATOM 1492 C C . PRO A 1 183 ? 6.667 7.484 7.018 1.00 91.81 183 PRO A C 1
ATOM 1494 O O . PRO A 1 183 ? 6.479 6.998 8.128 1.00 91.81 183 PRO A O 1
ATOM 1497 N N . SER A 1 184 ? 7.391 8.589 6.825 1.00 91.06 184 SER A N 1
ATOM 1498 C CA . SER A 1 184 ? 8.121 9.276 7.892 1.00 91.06 184 SER A CA 1
ATOM 1499 C C . SER A 1 184 ? 7.244 9.892 8.976 1.00 91.06 184 SER A C 1
ATOM 1501 O O . SER A 1 184 ? 7.726 10.058 10.095 1.00 91.06 184 SER A O 1
ATOM 1503 N N . ASP A 1 185 ? 6.005 10.260 8.640 1.00 90.06 185 ASP A N 1
ATOM 1504 C CA . ASP A 1 185 ? 5.078 10.917 9.567 1.00 90.06 185 ASP A CA 1
ATOM 1505 C C . ASP A 1 185 ? 3.960 9.973 10.003 1.00 90.06 185 ASP A C 1
ATOM 1507 O O . ASP A 1 185 ? 3.483 10.094 11.122 1.00 90.06 185 ASP A O 1
ATOM 1511 N N . CYS A 1 186 ? 3.560 9.028 9.148 1.00 93.81 186 CYS A N 1
ATOM 1512 C CA . CYS A 1 186 ? 2.457 8.106 9.403 1.00 93.81 186 CYS A CA 1
ATOM 1513 C C . CYS A 1 186 ? 2.935 6.764 9.970 1.00 93.81 186 CYS A C 1
ATOM 1515 O O . CYS A 1 186 ? 2.365 6.292 10.940 1.00 93.81 186 CYS A O 1
ATOM 1517 N N . PHE A 1 187 ? 3.954 6.128 9.375 1.00 95.56 187 PHE A N 1
ATOM 1518 C CA . PHE A 1 187 ? 4.392 4.778 9.763 1.00 95.56 187 PHE A CA 1
ATOM 1519 C C . PHE A 1 187 ? 5.486 4.801 10.831 1.00 95.56 187 PHE A C 1
ATOM 1521 O O . PHE A 1 187 ? 5.325 4.194 11.882 1.00 95.56 187 PHE A O 1
ATOM 1528 N N . GLU A 1 188 ? 6.586 5.519 10.579 1.00 94.62 188 GLU A N 1
ATOM 1529 C CA . GLU A 1 188 ? 7.767 5.551 11.460 1.00 94.62 188 GLU A CA 1
ATOM 1530 C C . GLU A 1 188 ? 7.448 6.065 12.870 1.00 94.62 188 GLU A C 1
ATOM 1532 O O . GLU A 1 188 ? 8.154 5.748 13.822 1.00 94.62 188 GLU A O 1
ATOM 1537 N N . THR A 1 189 ? 6.408 6.886 13.002 1.00 95.19 189 THR A N 1
ATOM 1538 C CA . THR A 1 189 ? 5.990 7.491 14.270 1.00 95.19 189 THR A CA 1
ATOM 1539 C C . THR A 1 189 ? 4.827 6.745 14.920 1.00 95.19 189 THR A C 1
ATOM 1541 O O . THR A 1 189 ? 4.519 7.025 16.078 1.00 95.19 189 THR A O 1
ATOM 1544 N N . PHE A 1 190 ? 4.160 5.824 14.215 1.00 97.19 190 PHE A N 1
ATOM 1545 C CA . PHE A 1 190 ? 2.986 5.151 14.759 1.00 97.19 190 PHE A CA 1
ATOM 1546 C C . PHE A 1 190 ? 3.386 4.326 15.987 1.00 97.19 190 PHE A C 1
ATOM 1548 O O . PHE A 1 190 ? 4.238 3.437 15.886 1.00 97.19 190 PHE A O 1
ATOM 1555 N N . PRO A 1 191 ? 2.808 4.596 17.171 1.00 97.25 191 PRO A N 1
ATOM 1556 C CA . PRO A 1 191 ? 3.190 3.887 18.378 1.00 97.25 191 PRO A CA 1
ATOM 1557 C C . PRO A 1 191 ? 2.515 2.511 18.397 1.00 97.25 191 PRO A C 1
ATOM 1559 O O . PRO A 1 191 ? 1.512 2.326 19.079 1.00 97.25 191 PRO A O 1
ATOM 1562 N N . PHE A 1 192 ? 3.055 1.532 17.665 1.00 97.75 192 PHE A N 1
ATOM 1563 C CA . PHE A 1 192 ? 2.521 0.162 17.618 1.00 97.75 192 PHE A CA 1
ATOM 1564 C C . PHE A 1 192 ? 2.304 -0.434 19.025 1.00 97.75 192 PHE A C 1
ATOM 1566 O O . PHE A 1 192 ? 3.095 -0.139 19.936 1.00 97.75 192 PHE A O 1
ATOM 1573 N N . PRO A 1 193 ? 1.286 -1.292 19.238 1.00 97.94 193 PRO A N 1
ATOM 1574 C CA . PRO A 1 193 ? 1.121 -2.008 20.501 1.00 97.94 193 PRO A CA 1
ATOM 1575 C C . PRO A 1 193 ? 2.389 -2.785 20.874 1.00 97.94 193 PRO A C 1
ATOM 1577 O O . PRO A 1 193 ? 3.093 -3.303 20.008 1.00 97.94 193 PRO A O 1
ATOM 1580 N N . LYS A 1 194 ? 2.716 -2.874 22.165 1.00 96.38 194 LYS A N 1
ATOM 1581 C CA . LYS A 1 194 ? 3.926 -3.588 22.599 1.00 96.38 194 LYS A CA 1
ATOM 1582 C C . LYS A 1 194 ? 3.781 -5.086 22.302 1.00 96.38 194 LYS A C 1
ATOM 1584 O O . LYS A 1 194 ? 2.797 -5.693 22.709 1.00 96.38 194 LYS A O 1
ATOM 1589 N N . GLY A 1 195 ? 4.773 -5.680 21.638 1.00 96.75 195 GLY A N 1
ATOM 1590 C CA . GLY A 1 195 ? 4.763 -7.106 21.293 1.00 96.75 195 GLY A CA 1
ATOM 1591 C C . GLY A 1 195 ? 3.764 -7.475 20.193 1.00 96.75 195 GLY A C 1
ATOM 1592 O O . GLY A 1 195 ? 3.404 -8.647 20.070 1.00 96.75 195 GLY A O 1
ATOM 1593 N N . PHE A 1 196 ? 3.303 -6.499 19.400 1.00 97.62 196 PHE A N 1
ATOM 1594 C CA . PHE A 1 196 ? 2.387 -6.753 18.287 1.00 97.62 196 PHE A CA 1
ATOM 1595 C C . PHE A 1 196 ? 2.960 -7.765 17.287 1.00 97.62 196 PHE A C 1
ATOM 1597 O O . PHE A 1 196 ? 2.197 -8.507 16.678 1.00 97.62 196 PHE A O 1
ATOM 1604 N N . GLU A 1 197 ? 4.290 -7.844 17.162 1.00 97.12 197 GLU A N 1
ATOM 1605 C CA . GLU A 1 197 ? 5.002 -8.685 16.199 1.00 97.12 197 GLU A CA 1
ATOM 1606 C C . GLU A 1 197 ? 4.804 -10.190 16.402 1.00 97.12 197 GLU A C 1
ATOM 1608 O O . GLU A 1 197 ? 5.141 -10.991 15.538 1.00 97.12 197 GLU A O 1
ATOM 1613 N N . THR A 1 198 ? 4.299 -10.592 17.565 1.00 97.50 198 THR A N 1
ATOM 1614 C CA . THR A 1 198 ? 4.098 -12.004 17.921 1.00 97.50 198 THR A CA 1
ATOM 1615 C C . THR A 1 198 ? 2.716 -12.257 18.514 1.00 97.50 198 THR A C 1
ATOM 1617 O O . THR A 1 198 ? 2.460 -13.331 19.054 1.00 97.50 198 THR A O 1
ATOM 1620 N N . ASN A 1 199 ? 1.810 -11.278 18.427 1.00 98.44 199 ASN A N 1
ATOM 1621 C CA . ASN A 1 199 ? 0.496 -11.369 19.047 1.00 98.44 199 ASN A CA 1
ATOM 1622 C C . ASN A 1 199 ? -0.453 -12.233 18.186 1.00 98.44 199 ASN A C 1
ATOM 1624 O O . ASN A 1 199 ? -0.862 -11.798 17.104 1.00 98.44 199 ASN A O 1
ATOM 1628 N N . PRO A 1 200 ? -0.868 -13.424 18.662 1.00 98.38 200 PRO A N 1
ATOM 1629 C CA . PRO A 1 200 ? -1.690 -14.342 17.873 1.00 98.38 200 PRO A CA 1
ATOM 1630 C C . PRO A 1 200 ? -3.116 -13.826 17.645 1.00 98.38 200 PRO A C 1
ATOM 1632 O O . PRO A 1 200 ? -3.750 -14.195 16.659 1.00 98.38 200 PRO A O 1
ATOM 1635 N N . VAL A 1 201 ? -3.627 -12.961 18.527 1.00 98.50 201 VAL A N 1
ATOM 1636 C CA . VAL A 1 201 ? -4.962 -12.364 18.383 1.00 98.50 201 VAL A CA 1
ATOM 1637 C C . VAL A 1 201 ? -4.958 -11.344 17.246 1.00 98.50 201 VAL A C 1
ATOM 1639 O O . VAL A 1 201 ? -5.871 -11.347 16.421 1.00 98.50 201 VAL A O 1
ATOM 1642 N N . LEU A 1 202 ? -3.906 -10.520 17.151 1.00 98.75 202 LEU A N 1
ATOM 1643 C CA . LEU A 1 202 ? -3.733 -9.592 16.030 1.00 98.75 202 LEU A CA 1
ATOM 1644 C C . LEU A 1 202 ? -3.544 -10.338 14.708 1.00 98.75 202 LEU A C 1
ATOM 1646 O O . LEU A 1 202 ? -4.141 -9.942 13.709 1.00 98.75 202 LEU A O 1
ATOM 1650 N N . GLU A 1 203 ? -2.755 -11.416 14.710 1.00 98.69 203 GLU A N 1
ATOM 1651 C CA . GLU A 1 203 ? -2.541 -12.260 13.529 1.00 98.69 203 GLU A CA 1
ATOM 1652 C C . GLU A 1 203 ? -3.872 -12.830 13.017 1.00 98.69 203 GLU A C 1
ATOM 1654 O O . GLU A 1 203 ? -4.228 -12.629 11.856 1.00 98.69 203 GLU A O 1
ATOM 1659 N N . ALA A 1 204 ? -4.655 -13.462 13.897 1.00 98.81 204 ALA A N 1
ATOM 1660 C CA . ALA A 1 204 ? -5.934 -14.065 13.535 1.00 98.81 204 ALA A CA 1
ATOM 1661 C C . ALA A 1 204 ? -6.967 -13.026 13.064 1.00 98.81 204 ALA A C 1
ATOM 1663 O O . ALA A 1 204 ? -7.653 -13.249 12.066 1.00 98.81 204 ALA A O 1
ATOM 1664 N N . ALA A 1 205 ? -7.074 -11.882 13.750 1.00 98.81 205 ALA A N 1
ATOM 1665 C CA . ALA A 1 205 ? -8.011 -10.824 13.373 1.00 98.81 205 ALA A CA 1
ATOM 1666 C C . ALA A 1 205 ? -7.636 -10.175 12.031 1.00 98.81 205 ALA A C 1
ATOM 1668 O O . ALA A 1 205 ? -8.503 -9.975 11.176 1.00 98.81 205 ALA A O 1
ATOM 1669 N N . GLY A 1 206 ? -6.343 -9.900 11.823 1.00 98.69 206 GLY A N 1
ATOM 1670 C CA . GLY A 1 206 ? -5.821 -9.367 10.567 1.00 98.69 206 GLY A CA 1
ATOM 1671 C C . GLY A 1 206 ? -6.062 -10.317 9.400 1.00 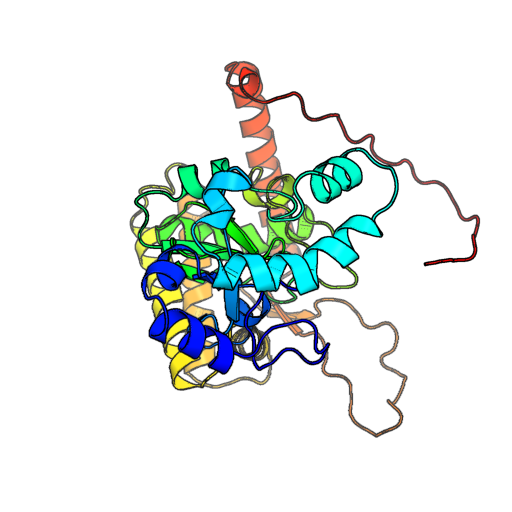98.69 206 GLY A C 1
ATOM 1672 O O . GLY A 1 206 ? -6.551 -9.885 8.356 1.00 98.69 206 GLY A O 1
ATOM 1673 N N . GLN A 1 207 ? -5.787 -11.609 9.594 1.00 98.81 207 GLN A N 1
ATOM 1674 C CA . GLN A 1 207 ? -6.011 -12.630 8.576 1.00 98.81 207 GLN A CA 1
ATOM 1675 C C . GLN A 1 207 ? -7.496 -12.755 8.228 1.00 98.81 207 GLN A C 1
ATOM 1677 O O . GLN A 1 207 ? -7.861 -12.680 7.058 1.00 98.81 207 GLN A O 1
ATOM 1682 N N . ALA A 1 208 ? -8.367 -12.884 9.234 1.00 98.88 208 ALA A N 1
ATOM 1683 C CA . ALA A 1 208 ? -9.803 -13.036 9.015 1.00 98.88 208 ALA A CA 1
ATOM 1684 C C . ALA A 1 208 ? -10.402 -11.849 8.244 1.00 98.88 208 ALA A C 1
ATOM 1686 O O . ALA A 1 208 ? -11.214 -12.049 7.338 1.00 98.88 208 ALA A O 1
ATOM 1687 N N . TYR A 1 209 ? -9.993 -10.618 8.574 1.00 98.81 209 TYR A N 1
ATOM 1688 C CA . TYR A 1 209 ? -10.412 -9.432 7.832 1.00 98.81 209 TYR A CA 1
ATOM 1689 C C . TYR A 1 209 ? -9.867 -9.433 6.400 1.00 98.81 209 TYR A C 1
ATOM 1691 O O . TYR A 1 209 ? -10.631 -9.218 5.456 1.00 98.81 209 TYR A O 1
ATOM 1699 N N . TYR A 1 210 ? -8.563 -9.678 6.228 1.00 98.69 210 TYR A N 1
ATOM 1700 C CA . TYR A 1 210 ? -7.925 -9.634 4.916 1.00 98.69 210 TYR A CA 1
ATOM 1701 C C . TYR A 1 210 ? -8.512 -10.673 3.963 1.00 98.69 210 TYR A C 1
ATOM 1703 O O . TYR A 1 210 ? -8.928 -10.313 2.863 1.00 98.69 210 TYR A O 1
ATOM 1711 N N . ASP A 1 211 ? -8.582 -11.934 4.392 1.00 98.75 211 ASP A N 1
ATOM 1712 C CA . ASP A 1 211 ? -9.054 -13.048 3.570 1.00 98.75 211 ASP A CA 1
ATOM 1713 C C . ASP A 1 211 ? -10.513 -12.830 3.154 1.00 98.75 211 ASP A C 1
ATOM 1715 O O . ASP A 1 211 ? -10.863 -13.010 1.986 1.00 98.75 211 ASP A O 1
ATOM 1719 N N . PHE A 1 212 ? -11.360 -12.357 4.077 1.00 98.88 212 PHE A N 1
ATOM 1720 C CA . PHE A 1 212 ? -12.748 -12.027 3.759 1.00 98.88 212 PHE A CA 1
ATOM 1721 C C . PHE A 1 212 ? -12.847 -10.867 2.763 1.00 98.88 212 PHE A C 1
ATOM 1723 O O . PHE A 1 212 ? -13.587 -10.967 1.783 1.00 98.88 212 PHE A O 1
ATOM 1730 N N . ARG A 1 213 ? -12.096 -9.776 2.978 1.00 98.62 213 ARG A N 1
ATOM 1731 C CA . ARG A 1 213 ? -12.084 -8.618 2.072 1.00 98.62 213 ARG A CA 1
ATOM 1732 C C . ARG A 1 213 ? -11.602 -9.016 0.676 1.00 98.62 213 ARG A C 1
ATOM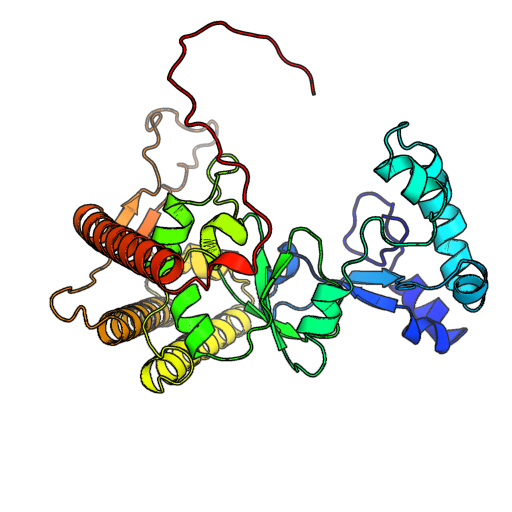 1734 O O . ARG A 1 213 ? -12.258 -8.667 -0.299 1.00 98.62 213 ARG A O 1
ATOM 1741 N N . ALA A 1 214 ? -10.506 -9.767 0.580 1.00 98.44 214 ALA A N 1
ATOM 1742 C CA . ALA A 1 214 ? -9.947 -10.230 -0.687 1.00 98.44 214 ALA A CA 1
ATOM 1743 C C . ALA A 1 214 ? -10.919 -11.163 -1.430 1.00 98.44 214 ALA A C 1
ATOM 1745 O O . ALA A 1 214 ? -11.162 -10.986 -2.624 1.00 98.44 214 ALA A O 1
ATOM 1746 N N . ALA A 1 215 ? -11.546 -12.111 -0.726 1.00 98.75 215 ALA A N 1
ATOM 1747 C CA . ALA A 1 215 ? -12.561 -12.978 -1.319 1.00 98.75 215 ALA A CA 1
ATOM 1748 C C . ALA A 1 215 ? -13.780 -12.179 -1.808 1.00 98.75 215 ALA A C 1
ATOM 1750 O O . ALA A 1 215 ? -14.282 -12.432 -2.903 1.00 98.75 215 ALA A O 1
ATOM 1751 N N . LEU A 1 216 ? -14.242 -11.197 -1.029 1.00 98.62 216 LEU A N 1
ATOM 1752 C CA . LEU A 1 216 ? -15.357 -10.329 -1.403 1.00 98.62 216 LEU A CA 1
ATOM 1753 C C . LEU A 1 216 ? -15.050 -9.509 -2.663 1.00 98.62 216 LEU A C 1
ATOM 1755 O O . LEU A 1 216 ? -15.876 -9.466 -3.574 1.00 98.62 216 LEU A O 1
ATOM 1759 N N . MET A 1 217 ? -13.863 -8.903 -2.720 1.00 98.38 217 MET A N 1
ATOM 1760 C CA . MET A 1 217 ? -13.368 -8.152 -3.875 1.00 98.38 217 MET A CA 1
ATOM 1761 C C . MET A 1 217 ? -13.412 -9.004 -5.145 1.00 98.38 217 MET A C 1
ATOM 1763 O O . MET A 1 217 ? -14.019 -8.607 -6.140 1.00 98.38 217 MET A O 1
ATOM 1767 N N . ILE A 1 218 ? -12.850 -10.216 -5.089 1.00 98.50 218 ILE A N 1
ATOM 1768 C CA . ILE A 1 218 ? -12.840 -11.157 -6.216 1.00 98.50 218 ILE A CA 1
ATOM 1769 C C . ILE A 1 218 ? -14.264 -11.543 -6.631 1.00 98.50 218 ILE A C 1
ATOM 1771 O O . ILE A 1 218 ? -14.595 -11.443 -7.811 1.00 98.50 218 ILE A O 1
ATOM 1775 N N . ARG A 1 219 ? -15.124 -11.950 -5.684 1.00 98.19 219 ARG A N 1
ATOM 1776 C CA . ARG A 1 219 ? -16.508 -12.367 -5.986 1.00 98.19 219 ARG A CA 1
ATOM 1777 C C . ARG A 1 219 ? -17.321 -11.267 -6.663 1.00 98.19 219 ARG A C 1
ATOM 1779 O O . ARG A 1 219 ? -18.132 -11.572 -7.531 1.00 98.19 219 ARG A O 1
ATOM 1786 N N . ASN A 1 220 ? -17.104 -10.013 -6.272 1.00 97.88 220 ASN A N 1
ATOM 1787 C CA . ASN A 1 220 ? -17.849 -8.876 -6.809 1.00 97.88 220 ASN A CA 1
ATOM 1788 C C . ASN A 1 220 ? -17.172 -8.227 -8.020 1.00 97.88 220 ASN A C 1
ATOM 1790 O O . ASN A 1 220 ? -17.749 -7.318 -8.613 1.00 97.88 220 ASN A O 1
ATOM 1794 N N . ASN A 1 221 ? -15.966 -8.673 -8.390 1.00 97.75 221 ASN A N 1
ATOM 1795 C CA . ASN A 1 221 ? -15.124 -8.012 -9.384 1.00 97.75 221 ASN A CA 1
ATOM 1796 C C . ASN A 1 221 ? -14.914 -6.514 -9.058 1.00 97.75 221 ASN A C 1
ATOM 1798 O O . ASN A 1 221 ? -15.070 -5.625 -9.900 1.00 97.75 221 ASN A O 1
ATOM 1802 N N . GLU A 1 222 ? -14.591 -6.237 -7.793 1.00 97.12 222 GLU A N 1
ATOM 1803 C CA . GLU A 1 222 ? -14.378 -4.901 -7.236 1.00 97.12 222 GLU A CA 1
ATOM 1804 C C . GLU A 1 222 ? -12.966 -4.774 -6.649 1.00 97.12 222 GLU A C 1
ATOM 1806 O O . GLU A 1 222 ? -12.532 -5.630 -5.884 1.00 97.12 222 GLU A O 1
ATOM 1811 N N . GLY A 1 223 ? -12.265 -3.684 -6.967 1.00 96.69 223 GLY A N 1
ATOM 1812 C CA . GLY A 1 223 ? -11.068 -3.260 -6.238 1.00 96.69 223 GLY A CA 1
ATOM 1813 C C . GLY A 1 223 ? -11.392 -2.610 -4.885 1.00 96.69 223 GLY A C 1
ATOM 1814 O O . GLY A 1 223 ? -12.559 -2.367 -4.554 1.00 96.69 223 GLY A O 1
ATOM 1815 N N . LEU A 1 224 ? -10.347 -2.256 -4.127 1.00 96.88 224 LEU A N 1
ATOM 1816 C CA . LEU A 1 224 ? -10.452 -1.584 -2.825 1.00 96.88 224 LEU A CA 1
ATOM 1817 C C . LEU A 1 224 ? -11.378 -0.366 -2.876 1.00 96.88 224 LEU A C 1
ATOM 1819 O O . LEU A 1 224 ? -12.254 -0.246 -2.024 1.00 96.88 224 LEU A O 1
ATOM 1823 N N . THR A 1 225 ? -11.236 0.509 -3.876 1.00 94.94 225 THR A N 1
ATOM 1824 C CA . THR A 1 225 ? -12.024 1.750 -3.963 1.00 94.94 225 THR A CA 1
ATOM 1825 C C . THR A 1 225 ? -13.523 1.463 -3.948 1.00 94.94 225 THR A C 1
ATOM 1827 O O . THR A 1 225 ? -14.269 2.026 -3.148 1.00 94.94 225 THR A O 1
ATOM 1830 N N . LYS A 1 226 ? -13.985 0.537 -4.799 1.00 96.19 226 LYS A N 1
ATOM 1831 C CA . LYS A 1 226 ? -15.408 0.178 -4.890 1.00 96.19 226 LYS A CA 1
ATOM 1832 C C . LYS A 1 226 ? -15.893 -0.511 -3.618 1.00 96.19 226 LYS A C 1
ATOM 1834 O O . LYS A 1 226 ? -16.954 -0.157 -3.104 1.00 96.19 226 LYS A O 1
ATOM 1839 N N . THR A 1 227 ? -15.098 -1.430 -3.072 1.00 97.62 227 THR A N 1
ATOM 1840 C CA . THR A 1 227 ? -15.433 -2.119 -1.823 1.00 97.62 227 THR A CA 1
ATOM 1841 C C . THR A 1 227 ? -15.556 -1.144 -0.648 1.00 97.62 227 THR A C 1
ATOM 1843 O O . THR A 1 227 ? -16.531 -1.216 0.099 1.00 97.62 227 THR A O 1
ATOM 1846 N N . TYR A 1 228 ? -14.635 -0.186 -0.495 1.00 96.44 228 TYR A N 1
ATOM 1847 C CA . TYR A 1 228 ? -14.696 0.799 0.590 1.00 96.44 228 TYR A CA 1
ATOM 1848 C C . TYR A 1 228 ? -15.772 1.870 0.376 1.00 96.44 228 TYR A C 1
ATOM 1850 O O . TYR A 1 228 ? -16.393 2.302 1.347 1.00 96.44 228 TYR A O 1
ATOM 1858 N N . ASN A 1 229 ? -16.086 2.236 -0.870 1.00 95.19 229 ASN A N 1
ATOM 1859 C CA . ASN A 1 229 ? -17.241 3.090 -1.159 1.00 95.19 229 ASN A CA 1
ATOM 1860 C C . ASN A 1 229 ? -18.540 2.465 -0.634 1.00 95.19 229 ASN A C 1
ATOM 1862 O O . ASN A 1 229 ? -19.344 3.155 -0.013 1.00 95.19 229 ASN A O 1
ATOM 1866 N N . ARG A 1 230 ? -18.718 1.150 -0.816 1.00 96.94 230 ARG A N 1
ATOM 1867 C CA . ARG A 1 230 ? -19.849 0.396 -0.251 1.00 96.94 230 ARG A CA 1
ATOM 1868 C C . ARG A 1 230 ? -19.738 0.251 1.266 1.00 96.94 230 ARG A C 1
ATOM 1870 O O . ARG A 1 230 ? -20.716 0.434 1.985 1.00 96.94 230 ARG A O 1
ATOM 1877 N N . PHE A 1 231 ? -18.535 0.000 1.783 1.00 97.12 231 PHE A N 1
ATOM 1878 C CA . PHE A 1 231 ? -18.273 -0.062 3.223 1.00 97.12 231 PHE A CA 1
ATOM 1879 C C . PHE A 1 231 ? -18.685 1.224 3.953 1.00 97.12 231 PHE A C 1
ATOM 1881 O O . PHE A 1 231 ? -19.207 1.146 5.065 1.00 97.12 231 PHE A O 1
ATOM 1888 N N . HIS A 1 232 ? -18.512 2.389 3.333 1.00 95.81 232 HIS A N 1
ATOM 1889 C CA . HIS A 1 232 ? -18.877 3.685 3.905 1.00 95.81 232 HIS A CA 1
ATOM 1890 C C . HIS A 1 232 ? -20.296 4.163 3.558 1.00 95.81 232 HIS A C 1
ATOM 1892 O O . HIS A 1 232 ? -20.721 5.195 4.071 1.00 95.81 232 HIS A O 1
ATOM 1898 N N . ASP A 1 233 ? -21.047 3.412 2.753 1.00 95.50 233 ASP A N 1
ATOM 1899 C CA . ASP A 1 233 ? -22.398 3.782 2.335 1.00 95.50 233 ASP A CA 1
ATOM 1900 C C . ASP A 1 233 ? -23.445 3.488 3.436 1.00 95.50 233 ASP A C 1
ATOM 1902 O O . ASP A 1 233 ? -23.616 2.317 3.813 1.00 95.50 233 ASP A O 1
ATOM 1906 N N . PRO A 1 234 ? -24.165 4.503 3.959 1.00 96.38 234 PRO A N 1
ATOM 1907 C CA . PRO A 1 234 ? -25.204 4.312 4.967 1.00 96.38 234 PRO A CA 1
ATOM 1908 C C . PRO A 1 234 ? -26.423 3.544 4.457 1.00 96.38 234 PRO A C 1
ATOM 1910 O O . PRO A 1 234 ? -27.190 3.068 5.290 1.00 96.38 234 PRO A O 1
ATOM 1913 N N . ASP A 1 235 ? -26.598 3.367 3.145 1.00 96.31 235 ASP A N 1
ATOM 1914 C CA . ASP A 1 235 ? -27.719 2.642 2.530 1.00 96.31 235 ASP A CA 1
ATOM 1915 C C . ASP A 1 235 ? -27.349 1.215 2.098 1.00 96.31 235 ASP A C 1
ATOM 1917 O O . ASP A 1 235 ? -28.215 0.415 1.748 1.00 96.31 235 ASP A O 1
ATOM 1921 N N . GLU A 1 236 ? -26.073 0.835 2.199 1.00 97.50 236 GLU A N 1
ATOM 1922 C CA . GLU A 1 236 ? -25.615 -0.524 1.906 1.00 97.50 236 GLU A CA 1
ATOM 1923 C C . GLU A 1 236 ? -26.064 -1.506 3.005 1.00 97.50 236 GLU A C 1
ATOM 1925 O O . GLU A 1 236 ? -25.831 -1.297 4.204 1.00 97.50 236 GLU A O 1
ATOM 1930 N N . ARG A 1 237 ? -26.743 -2.582 2.587 1.00 97.12 237 ARG A N 1
ATOM 1931 C CA . ARG A 1 237 ? -27.392 -3.587 3.453 1.00 97.12 237 ARG A CA 1
ATOM 1932 C C . ARG A 1 237 ? -26.968 -5.025 3.146 1.00 97.12 237 ARG A C 1
ATOM 1934 O O . ARG A 1 237 ? -27.441 -5.939 3.814 1.00 97.12 237 ARG A O 1
ATOM 1941 N N . SER A 1 238 ? -26.113 -5.253 2.149 1.00 98.06 238 SER A N 1
ATOM 1942 C CA . SER A 1 238 ? -25.652 -6.600 1.804 1.00 98.06 238 SER A CA 1
ATOM 1943 C C . SER A 1 238 ? -24.959 -7.268 2.991 1.00 98.06 238 SER A C 1
ATOM 1945 O O . SER A 1 238 ? -24.125 -6.665 3.671 1.00 98.06 238 SER A O 1
ATOM 1947 N N . ALA A 1 239 ? -25.292 -8.543 3.218 1.00 98.38 239 ALA A N 1
ATOM 1948 C CA . ALA A 1 239 ? -24.737 -9.329 4.319 1.00 98.38 239 ALA A CA 1
ATOM 1949 C C . ALA A 1 239 ? -23.200 -9.341 4.299 1.00 98.38 239 ALA A C 1
ATOM 1951 O O . ALA A 1 239 ? -22.568 -9.274 5.348 1.00 98.38 239 ALA A O 1
ATOM 1952 N N . ASP A 1 240 ? -22.602 -9.343 3.107 1.00 98.38 240 ASP A N 1
ATOM 1953 C CA . ASP A 1 240 ? -21.153 -9.303 2.938 1.00 98.38 240 ASP A CA 1
ATOM 1954 C C . ASP A 1 240 ? -20.517 -7.996 3.430 1.00 98.38 240 ASP A C 1
ATOM 1956 O O . ASP A 1 240 ? -19.506 -8.034 4.129 1.00 98.38 240 ASP A O 1
ATOM 1960 N N . ILE A 1 241 ? -21.094 -6.832 3.112 1.00 98.44 241 ILE A N 1
ATOM 1961 C CA . ILE A 1 241 ? -20.545 -5.553 3.584 1.00 98.44 241 ILE A CA 1
ATOM 1962 C C . ILE A 1 241 ? -20.779 -5.382 5.086 1.00 98.44 241 ILE A C 1
ATOM 1964 O O . ILE A 1 241 ? -19.896 -4.891 5.792 1.00 98.44 241 ILE A O 1
ATOM 1968 N N . LEU A 1 242 ? -21.927 -5.832 5.603 1.00 98.50 242 LEU A N 1
ATOM 1969 C CA . LEU A 1 242 ? -22.170 -5.866 7.047 1.00 98.50 242 LEU A CA 1
ATOM 1970 C C . LEU A 1 242 ? -21.133 -6.747 7.754 1.00 98.50 242 LEU A C 1
ATOM 1972 O O . LEU A 1 242 ? -20.517 -6.310 8.726 1.00 98.50 242 LEU A O 1
ATOM 1976 N N . ARG A 1 243 ? -20.838 -7.926 7.198 1.00 98.69 243 ARG A N 1
ATOM 1977 C CA . ARG A 1 243 ? -19.799 -8.813 7.723 1.00 98.69 243 ARG A CA 1
ATOM 1978 C C . ARG A 1 243 ? -18.403 -8.194 7.646 1.00 98.69 243 ARG A C 1
ATOM 1980 O O . ARG A 1 243 ? -17.627 -8.324 8.591 1.00 98.69 243 ARG A O 1
ATOM 1987 N N . LEU A 1 244 ? -18.079 -7.482 6.567 1.00 98.62 244 LEU A N 1
ATOM 1988 C CA . LEU A 1 244 ? -16.813 -6.755 6.453 1.00 98.62 244 LEU A CA 1
ATOM 1989 C C . LEU A 1 244 ? -16.680 -5.680 7.549 1.00 98.62 244 LEU A C 1
ATOM 1991 O O . LEU A 1 244 ? -15.605 -5.526 8.131 1.00 98.62 244 LEU A O 1
ATOM 1995 N N . ARG A 1 245 ? -17.767 -4.958 7.867 1.00 98.38 245 ARG A N 1
ATOM 1996 C CA . ARG A 1 245 ? -17.817 -3.972 8.967 1.00 98.38 245 ARG A CA 1
ATOM 1997 C C . ARG A 1 245 ? -17.619 -4.629 10.333 1.00 98.38 245 ARG A C 1
ATOM 1999 O O . ARG A 1 245 ? -16.851 -4.103 11.136 1.00 98.38 245 ARG A O 1
ATOM 2006 N N . GLU A 1 246 ? -18.244 -5.779 10.580 1.00 98.50 246 GLU A N 1
ATOM 2007 C CA . GLU A 1 246 ? -18.045 -6.564 11.808 1.00 98.50 246 GLU A CA 1
ATOM 2008 C C . GLU A 1 246 ? -16.595 -7.026 11.973 1.00 98.50 246 GLU A C 1
ATOM 2010 O O . GLU A 1 246 ? -16.014 -6.862 13.044 1.00 98.50 246 GLU A O 1
ATOM 2015 N N . LEU A 1 247 ? -15.987 -7.572 10.914 1.00 98.62 247 LEU A N 1
ATOM 2016 C CA . LEU A 1 247 ? -14.591 -8.016 10.945 1.00 98.62 247 LEU A CA 1
ATOM 2017 C C . LEU A 1 247 ? -13.635 -6.845 11.188 1.00 98.62 247 LEU A C 1
ATOM 2019 O O . LEU A 1 247 ? -12.667 -6.990 11.930 1.00 98.62 247 LEU A O 1
ATOM 2023 N N . HIS A 1 248 ? -13.931 -5.667 10.635 1.00 98.25 248 HIS A N 1
ATOM 2024 C CA . HIS A 1 248 ? -13.153 -4.467 10.930 1.00 98.25 248 HIS A CA 1
ATOM 2025 C C . HIS A 1 248 ? -13.289 -4.042 12.398 1.00 98.25 248 HIS A C 1
ATOM 2027 O O . HIS A 1 248 ? -12.303 -3.652 13.016 1.00 98.25 248 HIS A O 1
ATOM 2033 N N . ALA A 1 249 ? -14.492 -4.126 12.976 1.00 98.00 249 ALA A N 1
ATOM 2034 C CA . ALA A 1 249 ? -14.703 -3.833 14.392 1.00 98.00 249 ALA A CA 1
ATOM 2035 C C . ALA A 1 249 ? -13.989 -4.851 15.302 1.00 98.00 249 ALA A C 1
ATOM 2037 O O . ALA A 1 249 ? -13.437 -4.473 16.334 1.00 98.00 249 ALA A O 1
ATOM 2038 N N . ALA A 1 250 ? -13.948 -6.128 14.909 1.00 98.19 250 ALA A N 1
ATOM 2039 C CA . ALA A 1 250 ? -13.183 -7.161 15.606 1.00 98.19 250 ALA A CA 1
ATOM 2040 C C . ALA A 1 250 ? -11.669 -6.895 15.544 1.00 98.19 250 ALA A C 1
ATOM 2042 O O . ALA A 1 250 ? -10.977 -7.047 16.548 1.00 98.19 250 ALA A O 1
ATOM 2043 N N . MET A 1 251 ? -11.166 -6.436 14.395 1.00 97.75 251 MET A N 1
ATOM 2044 C CA . MET A 1 251 ? -9.781 -5.993 14.230 1.00 97.75 251 MET A CA 1
ATOM 2045 C C . MET A 1 251 ? -9.464 -4.781 15.123 1.00 97.75 251 MET A C 1
ATOM 2047 O O . MET A 1 251 ? -8.484 -4.806 15.862 1.00 97.75 251 MET A O 1
ATOM 2051 N N . ASP A 1 252 ? -10.329 -3.760 15.137 1.00 97.94 252 ASP A N 1
ATOM 2052 C CA . ASP A 1 252 ? -10.180 -2.586 16.009 1.00 97.94 252 ASP A CA 1
ATOM 2053 C C . ASP A 1 252 ? -10.182 -2.984 17.500 1.00 97.94 252 ASP A C 1
ATOM 2055 O O . ASP A 1 252 ? -9.389 -2.465 18.288 1.00 97.94 252 ASP A O 1
ATOM 2059 N N . ARG A 1 253 ? -11.027 -3.947 17.894 1.00 97.75 253 ARG A N 1
ATOM 2060 C CA . ARG A 1 253 ? -11.030 -4.507 19.254 1.00 97.75 253 ARG A CA 1
ATOM 2061 C C . ARG A 1 253 ? -9.717 -5.218 19.583 1.00 97.75 253 ARG A C 1
ATOM 2063 O O . ARG A 1 253 ? -9.158 -4.965 20.643 1.00 97.75 253 ARG A O 1
ATOM 2070 N N . ALA A 1 254 ? -9.208 -6.058 18.684 1.00 98.12 254 ALA A N 1
ATOM 2071 C CA . ALA A 1 254 ? -7.944 -6.760 18.896 1.00 98.12 254 ALA A CA 1
ATOM 2072 C C . ALA A 1 254 ? -6.771 -5.782 19.094 1.00 98.12 254 ALA A C 1
ATOM 2074 O O . ALA A 1 254 ? -5.913 -6.008 19.948 1.00 98.12 254 ALA A O 1
ATOM 2075 N N . VAL A 1 255 ? -6.756 -4.668 18.352 1.00 98.25 255 VAL A N 1
ATOM 2076 C CA . VAL A 1 255 ? -5.751 -3.606 18.513 1.00 98.25 255 VAL A CA 1
ATOM 2077 C C . VAL A 1 255 ? -5.894 -2.887 19.861 1.00 98.25 255 VAL A C 1
ATOM 2079 O O . VAL A 1 255 ? -4.884 -2.685 20.533 1.00 98.25 255 VAL A O 1
ATOM 2082 N N . LEU A 1 256 ? -7.114 -2.567 20.310 1.00 97.06 256 LEU A N 1
ATOM 2083 C CA . LEU A 1 256 ? -7.351 -2.009 21.655 1.00 97.06 256 LEU A CA 1
ATOM 2084 C C . LEU A 1 256 ? -6.828 -2.906 22.768 1.00 97.06 256 LEU A C 1
ATOM 2086 O O . LEU A 1 256 ? -6.143 -2.435 23.677 1.00 97.06 256 LEU A O 1
ATOM 2090 N N . ASP A 1 257 ? -7.152 -4.193 22.688 1.00 97.06 257 ASP A N 1
ATOM 2091 C CA . ASP A 1 257 ? -6.755 -5.167 23.696 1.00 97.06 257 ASP A CA 1
ATOM 2092 C C . ASP A 1 257 ? -5.226 -5.324 23.708 1.00 97.06 257 ASP A C 1
ATOM 2094 O O . ASP A 1 257 ? -4.621 -5.404 24.777 1.00 97.06 257 ASP A O 1
ATOM 2098 N N . ALA A 1 258 ? -4.574 -5.256 22.540 1.00 98.12 258 ALA A N 1
ATOM 2099 C CA . ALA A 1 258 ? -3.114 -5.245 22.435 1.00 98.12 258 ALA A CA 1
ATOM 2100 C C . ALA A 1 258 ? -2.467 -3.984 23.043 1.00 98.12 258 ALA A C 1
ATOM 2102 O O . ALA A 1 258 ? -1.344 -4.055 23.545 1.00 98.12 258 ALA A O 1
ATOM 2103 N N . TYR A 1 259 ? -3.157 -2.839 23.034 1.00 97.94 259 TYR A N 1
ATOM 2104 C CA . TYR A 1 259 ? -2.742 -1.646 23.782 1.00 97.94 259 TYR A CA 1
ATOM 2105 C C . TYR A 1 259 ? -3.028 -1.741 25.290 1.00 97.94 259 TYR A C 1
ATOM 2107 O O . TYR A 1 259 ? -2.483 -0.951 26.062 1.00 97.94 259 TYR A O 1
ATOM 2115 N N . GLY A 1 260 ? -3.871 -2.685 25.720 1.00 97.31 260 GLY A N 1
ATOM 2116 C CA . GLY A 1 260 ? -4.379 -2.775 27.090 1.00 97.31 260 GLY A CA 1
ATOM 2117 C C . GLY A 1 260 ? -5.472 -1.748 27.411 1.00 97.31 260 GLY A C 1
ATOM 2118 O O . GLY A 1 260 ? -5.753 -1.504 28.581 1.00 97.31 260 GLY A O 1
ATOM 2119 N N . TRP A 1 261 ? -6.089 -1.126 26.401 1.00 96.69 261 TRP A N 1
ATOM 2120 C CA . TRP A 1 261 ? -7.117 -0.086 26.565 1.00 96.69 261 TRP A CA 1
ATOM 2121 C C . TRP A 1 261 ? -8.522 -0.693 26.628 1.00 96.69 261 TRP A C 1
ATOM 2123 O O . TRP A 1 261 ? -9.381 -0.445 25.780 1.00 96.69 261 TRP A O 1
ATOM 2133 N N . THR A 1 262 ? -8.756 -1.529 27.639 1.00 92.19 262 THR A N 1
ATOM 2134 C CA . THR A 1 262 ? -10.006 -2.293 27.796 1.00 92.19 262 THR A CA 1
ATOM 2135 C C . THR A 1 262 ? -11.207 -1.438 28.207 1.00 92.19 262 THR A C 1
ATOM 2137 O O . THR A 1 262 ? -12.350 -1.888 28.130 1.00 92.19 262 THR A O 1
ATOM 2140 N N . ASP A 1 263 ? -10.964 -0.215 28.676 1.00 95.19 263 ASP A N 1
ATOM 2141 C CA . ASP A 1 263 ? -11.989 0.758 29.052 1.00 95.19 263 ASP A CA 1
ATOM 2142 C C . ASP A 1 263 ? -12.699 1.368 27.831 1.00 95.19 263 ASP A C 1
ATOM 2144 O O . ASP A 1 263 ? -13.870 1.744 27.915 1.00 95.19 263 ASP A O 1
ATOM 2148 N N . LEU A 1 264 ? -12.029 1.397 26.675 1.00 93.75 264 LEU A N 1
ATOM 2149 C CA . LEU A 1 264 ? -12.581 1.930 25.436 1.00 93.75 264 LEU A CA 1
ATOM 2150 C C . LEU A 1 264 ? -13.505 0.918 24.744 1.00 93.75 264 LEU A C 1
ATOM 2152 O O . LEU A 1 264 ? -13.190 -0.262 24.555 1.00 93.75 264 LEU A O 1
ATOM 2156 N N . LYS A 1 265 ? -14.677 1.395 24.313 1.00 92.00 265 LYS A N 1
ATOM 2157 C CA . LYS A 1 265 ? -15.684 0.601 23.595 1.00 92.00 265 LYS A CA 1
ATOM 2158 C C . LYS A 1 265 ? -15.942 1.202 22.208 1.00 92.00 265 LYS A C 1
ATOM 2160 O O . LYS A 1 265 ? -16.823 2.049 22.088 1.00 92.00 265 LYS A O 1
ATOM 2165 N N . PRO A 1 266 ? -15.197 0.786 21.167 1.00 89.00 266 PRO A N 1
ATOM 2166 C CA . PRO A 1 266 ? -15.335 1.337 19.831 1.00 89.00 266 PRO A CA 1
ATOM 2167 C C . PRO A 1 266 ? -16.726 1.036 19.291 1.00 89.00 266 PRO A C 1
ATOM 2169 O O . PRO A 1 266 ? -17.142 -0.119 19.189 1.00 89.00 266 PRO A O 1
ATOM 2172 N N . THR A 1 267 ? -17.426 2.096 18.917 1.00 91.94 267 THR A N 1
ATOM 2173 C CA . THR A 1 267 ? -18.658 2.034 18.135 1.00 91.94 267 THR A CA 1
ATOM 2174 C C . THR A 1 267 ? -18.483 2.950 16.938 1.00 91.94 267 THR A C 1
ATOM 2176 O O . THR A 1 267 ? -17.831 3.988 17.030 1.00 91.94 267 THR A O 1
ATOM 2179 N N . CYS A 1 268 ? -18.980 2.526 15.782 1.00 96.06 268 CYS A N 1
ATOM 2180 C CA . CYS A 1 268 ? -18.922 3.329 14.568 1.00 96.06 268 CYS A CA 1
ATOM 2181 C C . CYS A 1 268 ? -20.305 3.887 14.256 1.00 96.06 268 CYS A C 1
ATOM 2183 O O . CYS A 1 268 ? -21.319 3.237 14.508 1.00 96.06 268 CYS A O 1
ATOM 2185 N N . ALA A 1 269 ? -20.316 5.064 13.650 1.00 96.44 269 ALA A N 1
ATOM 2186 C CA . ALA A 1 269 ? -21.492 5.697 13.084 1.00 96.44 269 ALA A CA 1
ATOM 2187 C C . ALA A 1 269 ? -21.190 6.123 11.642 1.00 96.44 269 ALA A C 1
ATOM 2189 O O . ALA A 1 269 ? -20.030 6.198 11.227 1.00 96.44 269 ALA A O 1
ATOM 2190 N N . PHE A 1 270 ? -22.239 6.390 10.867 1.00 96.44 270 PHE A N 1
ATOM 2191 C CA . PHE A 1 270 ? -22.091 7.090 9.596 1.00 96.44 270 PHE A CA 1
ATOM 2192 C C . PHE A 1 270 ? -22.046 8.584 9.885 1.00 96.44 270 PHE A C 1
ATOM 2194 O O . PHE A 1 270 ? -23.024 9.147 10.368 1.00 96.44 270 PHE A O 1
ATOM 2201 N N . LEU A 1 271 ? -20.898 9.195 9.618 1.00 93.81 271 LEU A N 1
ATOM 2202 C CA . LEU A 1 271 ? -20.641 10.618 9.823 1.00 93.81 271 LEU A CA 1
ATOM 2203 C C . LEU A 1 271 ? -20.114 11.214 8.523 1.00 93.81 271 LEU A C 1
ATOM 2205 O O . LEU A 1 271 ? -19.516 10.496 7.719 1.00 93.81 271 LEU A O 1
ATOM 2209 N N . LEU A 1 272 ? -20.338 12.506 8.304 1.00 90.44 272 LEU A N 1
ATOM 2210 C CA . LEU A 1 272 ? -19.735 13.202 7.173 1.00 90.44 272 LEU A CA 1
ATOM 2211 C C . LEU A 1 272 ? -18.212 13.293 7.367 1.00 90.44 272 LEU A C 1
ATOM 2213 O O . LEU A 1 272 ? -17.726 13.441 8.493 1.00 90.44 272 LEU A O 1
ATOM 2217 N N . ASP A 1 273 ? -17.471 13.132 6.272 1.00 82.00 273 ASP A N 1
ATOM 2218 C CA . ASP A 1 273 ? -16.012 13.299 6.234 1.00 82.00 273 ASP A CA 1
ATOM 2219 C C . ASP A 1 273 ? -15.635 14.782 6.369 1.00 82.00 273 ASP A C 1
ATOM 2221 O O . ASP A 1 273 ? -14.723 15.142 7.107 1.00 82.00 273 ASP A O 1
ATOM 2225 N N . TYR A 1 274 ? -16.410 15.637 5.703 1.00 79.62 274 TYR A N 1
ATOM 2226 C CA . TYR A 1 274 ? -16.365 17.092 5.768 1.00 79.62 274 TYR A CA 1
ATOM 2227 C C . TYR A 1 274 ? -17.778 17.645 5.543 1.00 79.62 274 TYR A C 1
ATOM 2229 O O . TYR A 1 274 ? -18.615 17.003 4.896 1.00 79.62 274 TYR A O 1
ATOM 2237 N N . GLU A 1 275 ? -18.054 18.819 6.105 1.00 72.50 275 GLU A N 1
ATOM 2238 C CA . GLU A 1 275 ? -19.281 19.562 5.823 1.00 72.50 275 GLU A CA 1
ATOM 2239 C C . GLU A 1 275 ? -19.160 20.192 4.428 1.00 72.50 275 GLU A C 1
ATOM 2241 O O . GLU A 1 275 ? -18.128 20.769 4.089 1.00 72.50 275 GLU A O 1
ATOM 2246 N N . GLU A 1 276 ? -20.180 20.037 3.582 1.00 62.00 276 GLU A N 1
ATOM 2247 C CA . GLU A 1 276 ? -20.255 20.780 2.322 1.00 62.00 276 GLU A CA 1
ATOM 2248 C C . GLU A 1 276 ? -20.954 22.113 2.629 1.00 62.00 276 GLU A C 1
ATOM 2250 O O . GLU A 1 276 ? -22.117 22.106 3.026 1.00 62.00 276 GLU A O 1
ATOM 2255 N N . GLU A 1 277 ? -20.251 23.244 2.482 1.00 55.84 277 GLU A N 1
ATOM 2256 C CA . GLU A 1 277 ? -20.813 24.589 2.734 1.00 55.84 277 GLU A CA 1
ATOM 2257 C C . GLU A 1 277 ? -21.966 24.946 1.767 1.00 55.84 277 GLU A C 1
ATOM 2259 O O . GLU A 1 277 ? -22.773 25.819 2.071 1.00 55.84 277 GLU A O 1
ATOM 2264 N N . ASP A 1 278 ? -22.115 24.210 0.658 1.00 53.62 278 ASP A N 1
ATOM 2265 C CA . ASP A 1 278 ? -23.088 24.472 -0.407 1.00 53.62 278 ASP A CA 1
ATOM 2266 C C . ASP A 1 278 ? -24.114 23.328 -0.571 1.00 53.62 278 ASP A C 1
ATOM 2268 O O . ASP A 1 278 ? -24.173 22.657 -1.603 1.00 53.62 278 ASP A O 1
ATOM 2272 N N . ASP A 1 279 ? -24.971 23.104 0.430 1.00 50.53 279 ASP A N 1
ATOM 2273 C CA . ASP A 1 279 ? -26.144 22.208 0.307 1.00 50.53 279 ASP A CA 1
ATOM 2274 C C . ASP A 1 279 ? -27.274 22.835 -0.578 1.00 50.53 279 ASP A C 1
ATOM 2276 O O . ASP A 1 279 ? -28.301 22.191 -0.809 1.00 50.53 279 ASP A O 1
ATOM 2280 N N . GLU A 1 280 ? -27.098 24.063 -1.105 1.00 47.06 280 GLU A N 1
ATOM 2281 C CA . GLU A 1 280 ? -28.109 24.822 -1.883 1.00 47.06 280 GLU A CA 1
ATOM 2282 C C . GLU A 1 280 ? -27.854 24.936 -3.399 1.00 47.06 280 GLU A C 1
ATOM 2284 O O . GLU A 1 280 ? -28.748 25.351 -4.140 1.00 47.06 280 GLU A O 1
ATOM 2289 N N . ALA A 1 281 ? -26.687 24.538 -3.912 1.00 46.03 281 ALA A N 1
ATOM 2290 C CA . ALA A 1 281 ? -26.462 24.535 -5.355 1.00 46.03 281 ALA A CA 1
ATOM 2291 C C . ALA A 1 281 ? -27.031 23.245 -5.964 1.00 46.03 281 ALA A C 1
ATOM 2293 O O . ALA A 1 281 ? -26.350 22.220 -6.064 1.00 46.03 281 ALA A O 1
ATOM 2294 N N . GLU A 1 282 ? -28.301 23.288 -6.378 1.00 46.47 282 GLU A N 1
ATOM 2295 C CA . GLU A 1 282 ? -28.849 22.332 -7.339 1.00 46.47 282 GLU A CA 1
ATOM 2296 C C . GLU A 1 282 ? -27.861 22.204 -8.505 1.00 46.47 282 GLU A C 1
ATOM 2298 O O . GLU A 1 282 ? -27.699 23.116 -9.312 1.00 46.47 282 GLU A O 1
ATOM 2303 N N . SER A 1 283 ? -27.151 21.076 -8.579 1.00 47.41 283 SER A N 1
ATOM 2304 C CA . SER A 1 283 ? -26.275 20.790 -9.709 1.00 47.41 283 SER A CA 1
ATOM 2305 C C . SER A 1 283 ? -27.100 20.925 -10.989 1.00 47.41 283 SER A C 1
ATOM 2307 O O . SER A 1 283 ? -28.119 20.231 -11.113 1.00 47.41 283 SER A O 1
ATOM 2309 N N . GLU A 1 284 ? -26.672 21.771 -11.927 1.00 46.06 284 GLU A N 1
ATOM 2310 C CA . GLU A 1 284 ? -27.229 21.847 -13.280 1.00 46.06 284 GLU A CA 1
ATOM 2311 C C . GLU A 1 284 ? -27.249 20.425 -13.881 1.00 46.06 284 GLU A C 1
ATOM 2313 O O . GLU A 1 284 ? -26.227 19.898 -14.316 1.00 46.06 284 GLU A O 1
ATOM 2318 N N . GLY A 1 285 ? -28.397 19.740 -13.805 1.00 53.81 285 GLY A N 1
ATOM 2319 C CA . GLY A 1 285 ? -28.532 18.323 -14.176 1.00 53.81 285 GLY A CA 1
ATOM 2320 C C . GLY A 1 285 ? -29.284 17.412 -13.192 1.00 53.81 285 GLY A C 1
ATOM 2321 O O . GLY A 1 285 ? -29.461 16.233 -13.494 1.00 53.81 285 GLY A O 1
ATOM 2322 N N . GLY A 1 286 ? -29.746 17.905 -12.035 1.00 50.81 286 GLY A N 1
ATOM 2323 C CA . GLY A 1 286 ? -30.699 17.189 -11.165 1.00 50.81 286 GLY A CA 1
ATOM 2324 C C . GLY A 1 286 ? -30.156 15.961 -10.412 1.00 50.81 286 GLY A C 1
ATOM 2325 O O . GLY A 1 286 ? -30.931 15.227 -9.797 1.00 50.81 286 GLY A O 1
ATOM 2326 N N . ARG A 1 287 ? -28.838 15.712 -10.420 1.00 51.34 287 ARG A N 1
ATOM 2327 C CA . ARG A 1 287 ? -28.207 14.657 -9.607 1.00 51.34 287 ARG A CA 1
ATOM 2328 C C . ARG A 1 287 ? -27.620 15.248 -8.331 1.00 51.34 287 ARG A C 1
ATOM 2330 O O . ARG A 1 287 ? -26.511 15.766 -8.337 1.00 51.34 287 ARG A O 1
ATOM 2337 N N . ARG A 1 288 ? -28.341 15.084 -7.220 1.00 56.97 288 ARG A N 1
ATOM 2338 C CA . ARG A 1 288 ? -27.858 15.421 -5.873 1.00 56.97 288 ARG A CA 1
ATOM 2339 C C . ARG A 1 288 ? -26.478 14.788 -5.637 1.00 56.97 288 ARG A C 1
ATOM 2341 O O . ARG A 1 288 ? -26.325 13.575 -5.813 1.00 56.97 288 ARG A O 1
ATOM 2348 N N . ARG A 1 289 ? -25.477 15.598 -5.272 1.00 64.19 289 ARG A N 1
ATOM 2349 C CA . ARG A 1 289 ? -24.123 15.112 -4.962 1.00 64.19 289 ARG A CA 1
ATOM 2350 C C . ARG A 1 289 ? -24.217 14.128 -3.793 1.00 64.19 289 ARG A C 1
ATOM 2352 O O . ARG A 1 289 ? -24.948 14.364 -2.831 1.00 64.19 289 ARG A O 1
ATOM 2359 N N . LYS A 1 290 ? -23.553 12.973 -3.903 1.00 70.94 290 LYS A N 1
ATOM 2360 C CA . LYS A 1 290 ? -23.587 11.968 -2.834 1.00 70.94 290 LYS A CA 1
ATOM 2361 C C . LYS A 1 290 ? -22.793 12.520 -1.654 1.00 70.94 290 LYS A C 1
ATOM 2363 O O . LYS A 1 290 ? -21.599 12.764 -1.802 1.00 70.94 290 LYS A O 1
ATOM 2368 N N . LYS A 1 291 ? -23.458 12.696 -0.508 1.00 82.38 291 LYS A N 1
ATOM 2369 C CA . LYS A 1 291 ? -22.817 13.174 0.723 1.00 82.38 291 LYS A CA 1
ATOM 2370 C C . LYS A 1 291 ? -21.608 12.289 1.079 1.00 82.38 291 LYS A C 1
ATOM 2372 O O . LYS A 1 291 ? -21.712 11.063 0.926 1.00 82.38 291 LYS A O 1
ATOM 2377 N N . PRO A 1 292 ? -20.488 12.869 1.551 1.00 88.12 292 PRO A N 1
ATOM 2378 C CA . PRO A 1 292 ? -19.242 12.152 1.820 1.00 88.12 292 PRO A CA 1
ATOM 2379 C C . PRO A 1 292 ? -19.329 11.365 3.134 1.00 88.12 292 PRO A C 1
ATOM 2381 O O . PRO A 1 292 ? -18.657 11.660 4.116 1.00 88.12 292 PRO A O 1
ATOM 2384 N N . TRP A 1 293 ? -20.202 10.363 3.184 1.00 92.31 293 TRP A N 1
ATOM 2385 C CA . TRP A 1 293 ? -20.356 9.525 4.365 1.00 92.31 293 TRP A CA 1
ATOM 2386 C C . TRP A 1 293 ? -19.115 8.667 4.611 1.00 92.31 293 TRP A C 1
ATOM 2388 O O . TRP A 1 293 ? -18.541 8.072 3.694 1.00 92.31 293 TRP A O 1
ATOM 2398 N N . ARG A 1 294 ? -18.751 8.546 5.887 1.00 93.81 294 ARG A N 1
ATOM 2399 C CA . ARG A 1 294 ? -17.746 7.623 6.407 1.00 93.81 294 ARG A CA 1
ATOM 2400 C C . ARG A 1 294 ? -18.314 6.851 7.581 1.00 93.81 294 ARG A C 1
ATOM 2402 O O . ARG A 1 294 ? -18.755 7.417 8.575 1.00 93.81 294 ARG A O 1
ATOM 2409 N N . TYR A 1 295 ? -18.236 5.529 7.483 1.00 95.75 295 TYR A N 1
ATOM 2410 C CA . TYR A 1 295 ? -18.417 4.635 8.626 1.00 95.75 295 TYR A CA 1
ATOM 2411 C C . TYR A 1 295 ? -17.177 4.667 9.540 1.00 95.75 295 TYR A C 1
ATOM 2413 O O . TYR A 1 295 ? -16.219 3.911 9.329 1.00 95.75 295 TYR A O 1
ATOM 2421 N N . ARG A 1 296 ? -17.173 5.575 10.521 1.00 94.88 296 ARG A N 1
ATOM 2422 C CA . ARG A 1 296 ? -16.024 5.901 11.386 1.00 94.88 296 ARG A CA 1
ATOM 2423 C C . ARG A 1 296 ? -16.430 6.035 12.855 1.00 94.88 296 ARG A C 1
ATOM 2425 O O . ARG A 1 296 ? -17.616 6.014 13.177 1.00 94.88 296 ARG A O 1
ATOM 2432 N N . TRP A 1 297 ? -15.450 6.146 13.750 1.00 96.44 297 TRP A N 1
ATOM 2433 C CA . TRP A 1 297 ? -15.736 6.476 15.146 1.00 96.44 297 TRP A CA 1
ATOM 2434 C C . TRP A 1 297 ? -16.292 7.904 15.270 1.00 96.44 297 TRP A C 1
ATOM 2436 O O . TRP A 1 297 ? -15.834 8.784 14.526 1.00 96.44 297 TRP A O 1
ATOM 2446 N N . PRO A 1 298 ? -17.239 8.130 16.200 1.00 96.12 298 PRO A N 1
ATOM 2447 C CA . PRO A 1 298 ? -17.596 9.459 16.687 1.00 96.12 298 PRO A CA 1
ATOM 2448 C C . PRO A 1 298 ? -16.371 10.302 17.055 1.00 96.12 298 PRO A C 1
ATOM 2450 O O . PRO A 1 298 ? -15.342 9.754 17.456 1.00 96.12 298 PRO A O 1
ATOM 2453 N N . ASP A 1 299 ? -16.473 11.621 16.874 1.00 94.12 299 ASP A N 1
ATOM 2454 C CA . ASP A 1 299 ? -15.343 12.546 17.036 1.00 94.12 299 ASP A CA 1
ATOM 2455 C C . ASP A 1 299 ? -14.766 12.518 18.455 1.00 94.12 299 ASP A C 1
ATOM 2457 O O . ASP A 1 299 ? -13.557 12.434 18.616 1.00 94.12 299 ASP A O 1
ATOM 2461 N N . ASP A 1 300 ? -15.616 12.461 19.476 1.00 95.62 300 ASP A N 1
ATOM 2462 C CA . ASP A 1 300 ? -15.221 12.329 20.880 1.00 95.62 300 ASP A CA 1
ATOM 2463 C C . ASP A 1 300 ? -14.413 11.049 21.152 1.00 95.62 300 ASP A C 1
ATOM 2465 O O . ASP A 1 300 ? -13.354 11.095 21.782 1.00 95.62 300 ASP A O 1
ATOM 2469 N N . PHE A 1 301 ? -14.858 9.903 20.628 1.00 96.06 301 PHE A N 1
ATOM 2470 C CA . PHE A 1 301 ? -14.115 8.646 20.752 1.00 96.06 301 PHE A CA 1
ATOM 2471 C C . PHE A 1 301 ? -12.802 8.674 19.959 1.00 96.06 301 PHE A C 1
ATOM 2473 O O . PHE A 1 301 ? -11.766 8.205 20.437 1.00 96.06 301 PHE A O 1
ATOM 2480 N N . ARG A 1 302 ? -12.837 9.214 18.735 1.00 95.94 302 ARG A N 1
ATOM 2481 C CA . ARG A 1 302 ? -11.659 9.380 17.877 1.00 95.94 302 ARG A CA 1
ATOM 2482 C C . ARG A 1 302 ? -10.595 10.227 18.572 1.00 95.94 302 ARG A C 1
ATOM 2484 O O . ARG A 1 302 ? -9.425 9.846 18.567 1.00 95.94 302 ARG A O 1
ATOM 2491 N N . ASP A 1 303 ? -11.002 11.347 19.154 1.00 96.06 303 ASP A N 1
ATOM 2492 C CA . ASP A 1 303 ? -10.108 12.319 19.774 1.00 96.06 303 ASP A CA 1
ATOM 2493 C C . ASP A 1 303 ? -9.493 11.759 21.066 1.00 96.06 303 ASP A C 1
ATOM 2495 O O . ASP A 1 303 ? -8.294 11.928 21.288 1.00 96.06 303 ASP A O 1
ATOM 2499 N N . GLU A 1 304 ? -10.252 10.992 21.858 1.00 97.44 304 GLU A N 1
ATOM 2500 C CA . GLU A 1 304 ? -9.724 10.250 23.014 1.00 97.44 304 GLU A CA 1
ATOM 2501 C C . GLU A 1 304 ? -8.656 9.223 22.593 1.00 97.44 304 GLU A C 1
ATOM 2503 O O . GLU A 1 304 ? -7.570 9.161 23.176 1.00 97.44 304 GLU A O 1
ATOM 2508 N N . VAL A 1 305 ? -8.918 8.436 21.542 1.00 97.56 305 VAL A N 1
ATOM 2509 C CA . VAL A 1 305 ? -7.932 7.483 21.002 1.00 97.56 305 VAL A CA 1
ATOM 2510 C C . VAL A 1 305 ? -6.677 8.208 20.512 1.00 97.56 305 VAL A C 1
ATOM 2512 O O . VAL A 1 305 ? -5.559 7.794 20.832 1.00 97.56 305 VAL A O 1
ATOM 2515 N N . LEU A 1 306 ? -6.844 9.295 19.757 1.00 97.62 306 LEU A N 1
ATOM 2516 C CA . LEU A 1 306 ? -5.731 10.091 19.249 1.00 97.62 306 LEU A CA 1
ATOM 2517 C C . LEU A 1 306 ? -4.893 10.675 20.392 1.00 97.62 306 LEU A C 1
ATOM 2519 O O . LEU A 1 306 ? -3.666 10.590 20.348 1.00 97.62 306 LEU A O 1
ATOM 2523 N N . ALA A 1 307 ? -5.530 11.207 21.437 1.00 97.88 307 ALA A N 1
ATOM 2524 C CA . ALA A 1 307 ? -4.844 11.741 22.609 1.00 97.88 307 ALA A CA 1
ATOM 2525 C C . ALA A 1 307 ? -3.974 10.675 23.294 1.00 97.88 307 ALA A C 1
ATOM 2527 O O . ALA A 1 307 ? -2.809 10.938 23.607 1.00 97.88 307 ALA A O 1
ATOM 2528 N N . ARG A 1 308 ? -4.485 9.446 23.460 1.00 98.19 308 ARG A N 1
ATOM 2529 C CA . ARG A 1 308 ? -3.705 8.333 24.030 1.00 98.19 308 ARG A CA 1
ATOM 2530 C C . ARG A 1 308 ? -2.541 7.909 23.140 1.00 98.19 308 ARG A C 1
ATOM 2532 O O . ARG A 1 308 ? -1.457 7.638 23.656 1.00 98.19 308 ARG A O 1
ATOM 2539 N N . LEU A 1 309 ? -2.734 7.866 21.820 1.00 98.06 309 LEU A N 1
ATOM 2540 C CA . LEU A 1 309 ? -1.655 7.566 20.871 1.00 98.06 309 LEU A CA 1
ATOM 2541 C C . LEU A 1 309 ? -0.557 8.638 20.924 1.00 98.06 309 LEU A C 1
ATOM 2543 O O . LEU A 1 309 ? 0.626 8.301 20.989 1.00 98.06 309 LEU A O 1
ATOM 2547 N N . LEU A 1 310 ? -0.931 9.921 20.952 1.00 97.50 310 LEU A N 1
ATOM 2548 C CA . LEU A 1 310 ? 0.012 11.037 21.066 1.00 97.50 310 LEU A CA 1
ATOM 2549 C C . LEU A 1 310 ? 0.794 10.973 22.380 1.00 97.50 310 LEU A C 1
ATOM 2551 O O . LEU A 1 310 ? 2.014 11.155 22.383 1.00 97.50 310 LEU A O 1
ATOM 2555 N N . GLU A 1 311 ? 0.116 10.664 23.486 1.00 97.75 311 GLU A N 1
ATOM 2556 C CA . GLU A 1 311 ? 0.766 10.508 24.782 1.00 97.75 311 GLU A CA 1
ATOM 2557 C C . GLU A 1 311 ? 1.755 9.339 24.788 1.00 97.75 311 GLU A C 1
ATOM 2559 O O . GLU A 1 311 ? 2.905 9.502 25.203 1.00 97.75 311 GLU A O 1
ATOM 2564 N N . LEU A 1 312 ? 1.347 8.182 24.262 1.00 97.25 312 LEU A N 1
ATOM 2565 C CA . LEU A 1 312 ? 2.203 7.004 24.156 1.00 97.25 312 LEU A CA 1
ATOM 2566 C C . LEU A 1 312 ? 3.432 7.273 23.277 1.00 97.25 312 LEU A C 1
ATOM 2568 O O . LEU A 1 312 ? 4.551 6.906 23.643 1.00 97.25 312 LEU A O 1
ATOM 2572 N N . ASN A 1 313 ? 3.249 7.944 22.138 1.00 96.31 313 ASN A N 1
ATOM 2573 C CA . ASN A 1 313 ? 4.353 8.332 21.266 1.00 96.31 313 ASN A CA 1
ATOM 2574 C C . ASN A 1 313 ? 5.329 9.283 21.985 1.00 96.31 313 ASN A C 1
ATOM 2576 O O . ASN A 1 313 ? 6.542 9.065 21.954 1.00 96.31 313 ASN A O 1
ATOM 2580 N N . ARG A 1 314 ? 4.811 10.288 22.706 1.00 95.75 314 ARG A N 1
ATOM 2581 C CA . ARG A 1 314 ? 5.616 11.236 23.492 1.00 95.75 314 ARG A CA 1
ATOM 2582 C C . ARG A 1 314 ? 6.436 10.538 24.579 1.00 95.75 314 ARG A C 1
ATOM 2584 O O . ARG A 1 314 ? 7.605 10.881 24.770 1.00 95.75 314 ARG A O 1
ATOM 2591 N N . GLN A 1 315 ? 5.843 9.570 25.279 1.00 95.25 315 GLN A N 1
ATOM 2592 C CA . GLN A 1 315 ? 6.527 8.770 26.299 1.00 95.25 315 GLN A CA 1
ATOM 2593 C C . GLN A 1 315 ? 7.674 7.955 25.691 1.00 95.25 315 GLN A C 1
ATOM 2595 O O . GLN A 1 315 ? 8.811 8.077 26.148 1.00 95.25 315 GLN A O 1
ATOM 2600 N N . ARG A 1 316 ? 7.423 7.225 24.598 1.00 92.94 316 ARG A N 1
ATOM 2601 C CA . ARG A 1 316 ? 8.454 6.427 23.910 1.00 92.94 316 ARG A CA 1
ATOM 2602 C C . ARG A 1 316 ? 9.586 7.282 23.353 1.00 92.94 316 ARG A C 1
ATOM 2604 O O . ARG A 1 316 ? 10.752 6.970 23.567 1.00 92.94 316 ARG A O 1
ATOM 2611 N N . ALA A 1 317 ? 9.269 8.426 22.750 1.00 91.62 317 ALA A N 1
ATOM 2612 C CA . ALA A 1 317 ? 10.285 9.360 22.271 1.00 91.62 317 ALA A CA 1
ATOM 2613 C C . ALA A 1 317 ? 11.178 9.886 23.413 1.00 91.62 317 ALA A C 1
ATOM 2615 O O . ALA A 1 317 ? 12.363 10.162 23.209 1.00 91.62 317 ALA A O 1
ATOM 2616 N N . LYS A 1 318 ? 10.638 10.039 24.630 1.00 93.25 318 LYS A N 1
ATOM 2617 C CA . LYS A 1 318 ? 11.429 10.389 25.818 1.00 93.25 318 LYS A CA 1
ATOM 2618 C C . LYS A 1 318 ? 12.322 9.223 26.256 1.00 93.25 318 LYS A C 1
ATOM 2620 O O . LYS A 1 318 ? 13.489 9.457 26.561 1.00 93.25 318 LYS A O 1
ATOM 2625 N N . GLU A 1 319 ? 11.812 7.995 26.260 1.00 90.81 319 GLU A N 1
ATOM 2626 C CA . GLU A 1 319 ? 12.572 6.782 26.601 1.00 90.81 319 GLU A CA 1
ATOM 2627 C C . GLU A 1 319 ? 13.727 6.519 25.622 1.00 90.81 319 GLU A C 1
ATOM 2629 O O . GLU A 1 319 ? 14.855 6.269 26.047 1.00 90.81 319 GLU A O 1
ATOM 2634 N N . GLU A 1 320 ? 13.497 6.664 24.317 1.00 89.44 320 GLU A N 1
ATOM 2635 C CA . GLU A 1 320 ? 14.525 6.528 23.273 1.00 89.44 320 GLU A CA 1
ATOM 2636 C C . GLU A 1 320 ? 15.651 7.561 23.420 1.00 89.44 320 GLU A C 1
ATOM 2638 O O . GLU A 1 320 ? 16.828 7.254 23.210 1.00 89.44 320 GLU A O 1
ATOM 2643 N N . ARG A 1 321 ? 15.306 8.794 23.822 1.00 88.31 321 ARG A N 1
ATOM 2644 C CA . ARG A 1 321 ? 16.292 9.846 24.119 1.00 88.31 321 ARG A CA 1
ATOM 2645 C C . ARG A 1 321 ? 17.120 9.520 25.358 1.00 88.31 321 ARG A C 1
ATOM 2647 O O . ARG A 1 321 ? 18.316 9.792 25.360 1.00 88.31 321 ARG A O 1
ATOM 2654 N N . LEU A 1 322 ? 16.503 8.957 26.397 1.00 86.56 322 LEU A N 1
ATOM 2655 C CA . LEU A 1 322 ? 17.186 8.594 27.645 1.00 86.56 322 LEU A CA 1
ATOM 2656 C C . LEU A 1 322 ? 18.093 7.368 27.486 1.00 86.56 322 LEU A C 1
ATOM 2658 O O . LEU A 1 322 ? 19.151 7.308 28.103 1.00 86.56 322 LEU A O 1
ATOM 2662 N N . THR A 1 323 ? 17.696 6.405 26.655 1.00 81.69 323 THR A N 1
ATOM 2663 C CA . THR A 1 323 ? 18.443 5.157 26.414 1.00 81.69 323 THR A CA 1
ATOM 2664 C C . THR A 1 323 ? 19.534 5.290 25.348 1.00 81.69 323 THR A C 1
ATOM 2666 O O . THR A 1 323 ? 20.283 4.344 25.119 1.00 81.69 323 THR A O 1
ATOM 2669 N N . GLY A 1 324 ? 19.650 6.449 24.686 1.00 63.94 324 GLY A N 1
ATOM 2670 C CA . GLY A 1 324 ? 20.646 6.689 23.635 1.00 63.94 324 GLY A CA 1
ATOM 2671 C C . GLY A 1 324 ? 20.378 5.937 22.325 1.00 63.94 324 GLY A C 1
ATOM 2672 O O . GLY A 1 324 ? 21.156 6.067 21.380 1.00 63.94 324 GLY A O 1
ATOM 2673 N N . ALA A 1 325 ? 19.263 5.205 22.225 1.00 59.94 325 ALA A N 1
ATOM 2674 C CA . ALA A 1 325 ? 18.865 4.465 21.027 1.00 59.94 325 ALA A CA 1
ATOM 2675 C C . ALA A 1 325 ? 18.614 5.387 19.813 1.00 59.94 325 ALA A C 1
ATOM 2677 O O . ALA A 1 325 ? 18.742 4.962 18.667 1.00 59.94 325 ALA A O 1
ATOM 2678 N N . ALA A 1 326 ? 18.348 6.677 20.047 1.00 54.25 326 ALA A N 1
ATOM 2679 C CA . ALA A 1 326 ? 18.175 7.684 18.999 1.00 54.25 326 ALA A CA 1
ATOM 2680 C C . ALA A 1 326 ? 19.475 8.080 18.252 1.00 54.25 326 ALA A C 1
ATOM 2682 O O . ALA A 1 326 ? 19.408 8.822 17.271 1.00 54.25 326 ALA A O 1
ATOM 2683 N N . ALA A 1 327 ? 20.659 7.612 18.674 1.00 43.97 327 ALA A N 1
ATOM 2684 C CA . ALA A 1 327 ? 21.946 8.023 18.093 1.00 43.97 327 ALA A CA 1
ATOM 2685 C C . ALA A 1 327 ? 22.273 7.398 16.714 1.00 43.97 327 ALA A C 1
ATOM 2687 O O . ALA A 1 327 ? 23.250 7.798 16.083 1.00 43.97 327 ALA A O 1
ATOM 2688 N N . GLY A 1 328 ? 21.469 6.445 16.223 1.00 42.03 328 GLY A N 1
ATOM 2689 C CA . GLY A 1 328 ? 21.678 5.780 14.925 1.00 42.03 328 GLY A CA 1
ATOM 2690 C C . GLY A 1 328 ? 20.999 6.446 13.718 1.00 42.03 328 GLY A C 1
ATOM 2691 O O . GLY A 1 328 ? 21.274 6.073 12.579 1.00 42.03 328 GLY A O 1
ATOM 2692 N N . GLY A 1 329 ? 20.116 7.426 13.933 1.00 39.78 329 GLY A N 1
ATOM 2693 C CA . GLY A 1 329 ? 19.379 8.111 12.867 1.00 39.78 329 GLY A CA 1
ATOM 2694 C C . GLY A 1 329 ? 19.975 9.480 12.543 1.00 39.78 329 GLY A C 1
ATOM 2695 O O . GLY A 1 329 ? 20.207 10.285 13.443 1.00 39.78 329 GLY A O 1
ATOM 2696 N N . ARG A 1 330 ? 20.197 9.787 11.253 1.00 34.16 330 ARG A N 1
ATOM 2697 C CA . ARG A 1 330 ? 20.564 11.149 10.807 1.00 34.16 330 ARG A CA 1
ATOM 2698 C C . ARG A 1 330 ? 19.621 12.181 11.454 1.00 34.16 330 ARG A C 1
ATOM 2700 O O . ARG A 1 330 ? 18.408 11.973 11.422 1.00 34.16 330 ARG A O 1
ATOM 2707 N N . PRO A 1 331 ? 20.133 13.311 11.976 1.00 33.53 331 PRO A N 1
ATOM 2708 C CA . PRO A 1 331 ? 19.296 14.291 12.657 1.00 33.53 331 PRO A CA 1
ATOM 2709 C C . PRO A 1 331 ? 18.233 14.848 11.696 1.00 33.53 331 PRO A C 1
ATOM 2711 O O . PRO A 1 331 ? 18.564 15.492 10.697 1.00 33.53 331 PRO A O 1
ATOM 2714 N N . LYS A 1 332 ? 16.946 14.605 11.992 1.00 46.12 332 LYS A N 1
ATOM 2715 C CA . LYS A 1 332 ? 15.820 15.259 11.304 1.00 46.12 332 LYS A CA 1
ATOM 2716 C C . LYS A 1 332 ? 15.915 16.766 11.600 1.00 46.12 332 LYS A C 1
ATOM 2718 O O . LYS A 1 332 ? 15.886 17.177 12.759 1.00 46.12 332 LYS A O 1
ATOM 2723 N N . LYS A 1 333 ? 16.053 17.601 10.560 1.00 31.92 333 LYS A N 1
ATOM 2724 C CA . LYS A 1 333 ? 15.929 19.065 10.692 1.00 31.92 333 LYS A CA 1
ATOM 2725 C C . LYS A 1 333 ? 14.553 19.371 11.282 1.00 31.92 333 LYS A C 1
ATOM 2727 O O . LYS A 1 333 ? 13.544 18.960 10.713 1.00 31.92 333 LYS A O 1
ATOM 2732 N N . SER A 1 334 ? 14.516 20.087 12.403 1.00 31.77 334 SER A N 1
ATOM 2733 C CA . SER A 1 334 ? 13.264 20.537 13.001 1.00 31.77 334 SER A CA 1
ATOM 2734 C C . SER A 1 334 ? 12.518 21.430 12.010 1.00 31.77 334 SER A C 1
ATOM 2736 O O . SER A 1 334 ? 13.031 22.441 11.524 1.00 31.77 334 SER A O 1
ATOM 2738 N N . ARG A 1 335 ? 11.288 21.041 11.681 1.00 34.41 335 ARG A N 1
ATOM 2739 C CA . ARG A 1 335 ? 10.366 21.896 10.943 1.00 34.41 335 ARG A CA 1
ATOM 2740 C C . ARG A 1 335 ? 9.914 22.966 11.939 1.00 34.41 335 ARG A C 1
ATOM 2742 O O . ARG A 1 335 ? 9.218 22.654 12.900 1.00 34.41 335 ARG A O 1
ATOM 2749 N N . LYS A 1 336 ? 10.395 24.205 11.779 1.00 31.52 336 LYS A N 1
ATOM 2750 C CA . LYS A 1 336 ? 9.878 25.346 12.548 1.00 31.52 336 LYS A CA 1
ATOM 2751 C C . LYS A 1 336 ? 8.372 25.412 12.303 1.00 31.52 336 LYS A C 1
ATOM 2753 O O . LYS A 1 336 ? 7.949 25.487 11.152 1.00 31.52 336 LYS A O 1
ATOM 2758 N N . SER A 1 337 ? 7.594 25.372 13.378 1.00 31.77 337 SER A N 1
ATOM 2759 C CA . SER A 1 337 ? 6.172 25.700 13.376 1.00 31.77 337 SER A CA 1
ATOM 2760 C C . SER A 1 337 ? 5.983 27.046 12.676 1.00 31.77 337 SER A C 1
ATOM 2762 O O . SER A 1 337 ? 6.537 28.055 13.128 1.00 31.77 337 SER A O 1
ATOM 2764 N N . ALA A 1 338 ? 5.261 27.054 11.556 1.00 33.50 338 ALA A N 1
ATOM 2765 C CA . ALA A 1 338 ? 4.878 28.285 10.890 1.00 33.50 338 ALA A CA 1
ATOM 2766 C C . ALA A 1 338 ? 3.941 29.049 11.830 1.00 33.50 338 ALA A C 1
ATOM 2768 O O . ALA A 1 338 ? 2.857 28.584 12.173 1.00 33.50 338 ALA A O 1
ATOM 2769 N N . LYS A 1 339 ? 4.425 30.195 12.305 1.00 30.39 339 LYS A N 1
ATOM 2770 C CA . LYS A 1 339 ? 3.612 31.221 12.949 1.00 30.39 339 LYS A CA 1
ATOM 2771 C C . LYS A 1 339 ? 2.606 31.720 11.910 1.00 30.39 339 LYS A C 1
ATOM 2773 O O . LYS A 1 339 ? 2.997 31.936 10.765 1.00 30.39 339 LYS A O 1
ATOM 2778 N N . ALA A 1 340 ? 1.357 31.896 12.331 1.00 36.94 340 ALA A N 1
ATOM 2779 C CA . ALA A 1 340 ? 0.326 32.582 11.565 1.00 36.94 340 ALA A CA 1
ATOM 2780 C C . ALA A 1 340 ? 0.871 33.905 11.007 1.00 36.94 340 ALA A C 1
ATOM 2782 O O . ALA A 1 340 ? 1.454 34.690 11.760 1.00 36.94 340 ALA A O 1
ATOM 2783 N N . VAL A 1 341 ? 0.696 34.122 9.705 1.00 30.80 341 VAL A N 1
ATOM 2784 C CA . VAL A 1 341 ? 0.815 35.437 9.077 1.00 30.80 341 VAL A CA 1
ATOM 2785 C C . VAL A 1 341 ? -0.322 35.566 8.079 1.00 30.80 341 VAL A C 1
ATOM 2787 O O . VAL A 1 341 ? -0.599 34.654 7.302 1.00 30.80 341 VAL A O 1
ATOM 2790 N N . GLU A 1 342 ? -0.976 36.704 8.224 1.00 25.91 342 GLU A N 1
ATOM 2791 C CA . GLU A 1 342 ? -2.100 37.239 7.487 1.00 25.91 342 GLU A CA 1
ATOM 2792 C C . GLU A 1 342 ? -1.888 37.292 5.971 1.00 25.91 342 GLU A C 1
ATOM 2794 O O . GLU A 1 342 ? -0.772 37.387 5.460 1.00 25.91 342 GLU A O 1
ATOM 2799 N N . ASP A 1 343 ? -3.040 37.248 5.309 1.00 33.06 343 ASP A N 1
ATOM 2800 C CA . ASP A 1 343 ? -3.393 37.796 4.005 1.00 33.06 343 ASP A CA 1
ATOM 2801 C C . ASP A 1 343 ? -2.360 38.730 3.340 1.00 33.06 343 ASP A C 1
ATOM 2803 O O . ASP A 1 343 ? -2.122 39.857 3.774 1.00 33.06 343 ASP A O 1
ATOM 2807 N N . ALA A 1 344 ? -1.799 38.260 2.225 1.00 26.62 344 ALA A N 1
ATOM 2808 C CA . ALA A 1 344 ? -1.385 39.096 1.104 1.00 26.62 344 ALA A CA 1
ATOM 2809 C C . ALA A 1 344 ? -1.258 38.209 -0.143 1.00 26.62 344 ALA A C 1
ATOM 2811 O O . ALA A 1 344 ? -0.417 37.310 -0.213 1.00 26.62 344 ALA A O 1
ATOM 2812 N N . GLY A 1 345 ? -2.138 38.442 -1.116 1.00 27.84 345 GLY A N 1
ATOM 2813 C CA . GLY A 1 345 ? -2.274 37.624 -2.314 1.00 27.84 345 GLY A CA 1
ATOM 2814 C C . GLY A 1 345 ? -1.072 37.609 -3.264 1.00 27.84 345 GLY A C 1
ATOM 2815 O O . GLY A 1 345 ? -0.287 38.548 -3.356 1.00 27.84 345 GLY A O 1
ATOM 2816 N N . GLN A 1 346 ? -1.007 36.532 -4.046 1.00 26.98 346 GLN A N 1
ATOM 2817 C CA . GLN A 1 346 ? -0.316 36.426 -5.335 1.00 26.98 346 GLN A CA 1
ATOM 2818 C C . GLN A 1 346 ? -0.972 35.250 -6.074 1.00 26.98 346 GLN A C 1
ATOM 2820 O O . GLN A 1 346 ? -1.002 34.132 -5.572 1.00 26.98 346 GLN A O 1
ATOM 2825 N N . GLN A 1 347 ? -1.787 35.512 -7.100 1.00 24.08 347 GLN A N 1
ATOM 2826 C CA . GLN A 1 347 ? -1.390 35.506 -8.517 1.00 24.08 347 GLN A CA 1
ATOM 2827 C C . GLN A 1 347 ? -0.478 34.331 -8.883 1.00 24.08 347 GLN A C 1
ATOM 2829 O O . GLN A 1 347 ? 0.621 34.178 -8.359 1.00 24.08 347 GLN A O 1
ATOM 2834 N N . GLY A 1 348 ? -1.004 33.490 -9.773 1.00 22.80 348 GLY A N 1
ATOM 2835 C CA . GLY A 1 348 ? -0.470 32.178 -10.087 1.00 22.80 348 GLY A CA 1
ATOM 2836 C C . GLY A 1 348 ? 0.781 32.188 -10.951 1.00 22.80 348 GLY A C 1
ATOM 2837 O O . GLY A 1 348 ? 1.196 33.217 -11.471 1.00 22.80 348 GLY A O 1
ATOM 2838 N N . LEU A 1 349 ? 1.331 30.992 -11.130 1.00 25.70 349 LEU A N 1
ATOM 2839 C CA . LEU A 1 349 ? 1.583 30.348 -12.420 1.00 25.70 349 LEU A CA 1
ATOM 2840 C C . LEU A 1 349 ? 2.167 28.952 -12.148 1.00 25.70 349 LEU A C 1
ATOM 2842 O O . LEU A 1 349 ? 2.848 28.738 -11.146 1.00 25.70 349 LEU A O 1
ATOM 2846 N N . PHE A 1 350 ? 1.778 28.024 -13.019 1.00 36.09 350 PHE A N 1
ATOM 2847 C CA . PHE A 1 350 ? 2.110 26.600 -13.038 1.00 36.09 350 PHE A CA 1
ATOM 2848 C C . PHE A 1 350 ? 3.608 26.304 -13.153 1.00 36.09 350 PHE A C 1
ATOM 2850 O O . PHE A 1 350 ? 4.322 27.118 -13.785 1.00 36.09 350 PHE A O 1
#

Secondary structure (DSSP, 8-state):
-TTEE-SS-SSS-SBPHHHHHHHHHH-GGGGGGEEEEE-HHHHHH-TT----EEEE--TT--HHHHTTSHHHHHHHHHHTHHHHHTS-SSHHHHHHHHTTTS-SS--HHHHHHHTT-SEEEEEESEESS---EEEESSSEEPTTEEEE----HHHHHHHHSHHHHHHHHHHSPEETTEEE--IIIIITT--PPTTGGG-HHHHHHHHHHHHHHHHHHHHHT--HHHHHHHHT-TT---HHHHHHHHHHHHHHHHHHHHHT-TT-----EEEESS--S-TT---TTS-PPPP-EEEE--HHHHHHHHHHHHHHHHHHHHHHHHTTGGGGSPPPPP----------------